Protein AF-A0A973CZX0-F1 (afdb_monomer)

Nearest PDB structures (foldseek):
  8b14-assembly1_A  TM=2.194E-01  e=5.978E-01  Escherichia coli
  6z8a-assembly1_A  TM=2.394E-01  e=7.820E+00  Pseudomonas aeruginosa PAO1
  2w78-assembly2_B  TM=1.464E-01  e=1.959E+00  Pseudomonas aeruginosa PAO1
  8the-assembly1_A  TM=1.386E-01  e=4.112E+00  Pseudomonas aeruginosa

Foldseek 3Di:
DDDPPPPPVVQPPPFDKKKKKKKKKWKKKWKKWKWKAKPQPRDIWTFMDIFIWMKIWMKIKIWGFFDPDPLRKIKMKMKMKMFIDGDKDWGTKDAAQDDPPDWDQPPPPPDDQQPDFQSSIHNAIKTKIKIWGGIKIKMKMWIWGWDDDPNKIKIKTKIKMKIKTKMKMKIKGKTKDFAPVRGQDDDPPDDSDSPGMWIDIDMDMDMDMWMWIWMKIKIKIFDDDDAQKTKIKMKMKIKIFTDDAQKDKDKDKDATVVHHDPPTPRHDIMIMMMIMGIDGMMMMIMIMMMIIGHHD

Radius of gyration: 28.87 Å; Cα contacts (8 Å, |Δi|>4): 797; chains: 1; bounding box: 70×46×81 Å

Solvent-accessible surface area (backbone atoms only — not comparable to full-atom values): 15245 Å² total; per-residue (Å²): 138,84,83,81,80,70,65,72,75,77,60,50,82,88,37,61,68,35,47,31,41,33,45,38,39,35,41,38,40,38,41,35,37,25,39,34,40,31,76,75,74,75,45,71,24,65,38,60,38,78,50,70,33,44,33,40,35,39,35,46,36,45,27,50,41,64,41,101,50,93,69,44,36,22,44,38,41,38,43,34,45,33,43,42,60,61,67,76,40,64,24,12,63,33,79,48,53,41,65,82,91,57,69,52,71,63,85,82,58,96,62,63,56,82,71,58,49,43,83,62,36,43,29,32,20,34,38,34,38,43,26,63,47,40,67,34,42,36,38,35,41,33,44,35,39,66,45,82,54,94,96,25,50,36,34,46,32,48,30,48,34,37,38,40,43,35,36,40,34,38,40,39,40,23,45,49,41,64,37,88,71,57,31,64,44,72,58,97,87,54,86,76,57,49,55,38,35,25,38,31,66,48,75,52,73,52,77,47,78,47,43,26,40,31,52,30,42,32,44,33,34,55,73,52,74,60,86,38,37,37,36,25,45,35,44,34,45,34,43,33,34,59,52,81,80,54,64,47,76,48,77,48,74,48,59,44,53,60,66,61,59,91,90,42,94,72,61,59,75,37,43,34,42,35,44,34,38,46,53,54,58,33,40,38,41,40,40,33,45,35,42,34,52,52,79,130

Mean predicted aligned error: 9.01 Å

Secondary structure (DSSP, 8-state):
-------GGGGSSSS--EEEEEEEEEEEEEEEEEEEEETTT--EEEEEEEEEEEEEEEEEEEEPPPPSSTT-PEEEEEEEEEEE----EEEEEEE----TT---B-TT--S-GGG--GGGBTT-EEEEEEEE-SEEEEEEEEEEEEEEETTEEEEEEEEEEEEEEEEEEEEEEEEEEEPSS---B--TTSS---BTEEEEEEEEEEEEEEEEEEEEEEEEEEEEEETTEEEEEEEEEEEEEEES--EEEEEEEE--BSPPPTT-TT-S-EEEEEEEEEEEEEEEEEEEEEEEE---

Sequence (296 aa):
MIAFLIPLAALAEDNPWVPAFSAFGGVLTQKVDATATSNATGRQAQGDVEMTYPLVGFSAELMTPHLPVPGLPALFLHGDVALSFSSAYYPATEGSPGNPGFYEVAVDVGYPPEQFKPQDLNGTGTQVGAEPESLEISAGVGIAFEMKLWDRTLRLRPSFEYRREQISYEFVLSNGVTYNPPICGATPDESLFLNGCGLASLSAGAKKTFHSIGPGFEVEMDTARTGPLMLSLYVSAQAYRVLGSRNATIEMSGAYDPPPPEGSPANGTINATATIEHEPWNYRGLVGLRFRWLPE

Structure (mmCIF, N/CA/C/O backbone):
data_AF-A0A973CZX0-F1
#
_entry.id   AF-A0A973CZX0-F1
#
loop_
_atom_site.group_PDB
_atom_site.id
_atom_site.type_symbol
_atom_site.label_atom_id
_atom_site.label_alt_id
_atom_site.label_comp_id
_atom_site.label_asym_id
_atom_site.label_entity_id
_atom_site.label_seq_id
_atom_site.pdbx_PDB_ins_code
_atom_site.Cartn_x
_atom_site.Cartn_y
_atom_site.Cartn_z
_atom_site.occupancy
_atom_site.B_iso_or_equiv
_atom_site.auth_seq_id
_atom_site.auth_comp_id
_atom_site.auth_asym_id
_atom_site.auth_atom_id
_atom_site.pdbx_PDB_model_num
ATOM 1 N N . MET A 1 1 ? -35.153 23.956 22.262 1.00 39.38 1 MET A N 1
ATOM 2 C CA . MET A 1 1 ? -34.131 22.902 22.105 1.00 39.38 1 MET A CA 1
ATOM 3 C C . MET A 1 1 ? -32.973 23.287 23.015 1.00 39.38 1 MET A C 1
ATOM 5 O O . MET A 1 1 ? -32.195 24.160 22.664 1.00 39.38 1 MET A O 1
ATOM 9 N N . ILE A 1 2 ? -32.995 22.802 24.258 1.00 35.78 2 ILE A N 1
ATOM 10 C CA . ILE A 1 2 ? -32.050 23.196 25.312 1.00 35.78 2 ILE A CA 1
ATOM 11 C C . ILE A 1 2 ? -30.853 22.253 25.204 1.00 35.78 2 ILE A C 1
ATOM 13 O O . ILE A 1 2 ? -30.991 21.055 25.439 1.00 35.78 2 ILE A O 1
ATOM 17 N N . ALA A 1 3 ? -29.708 22.788 24.784 1.00 42.12 3 ALA A N 1
ATOM 18 C CA . ALA A 1 3 ? -28.442 22.075 24.793 1.00 42.12 3 ALA A CA 1
ATOM 19 C C . ALA A 1 3 ? -27.997 21.898 26.251 1.00 42.12 3 ALA A C 1
ATOM 21 O O . ALA A 1 3 ? -27.583 22.855 26.903 1.00 42.12 3 ALA A O 1
ATOM 22 N N . PHE A 1 4 ? -28.113 20.678 26.769 1.00 43.53 4 PHE A N 1
ATOM 23 C CA . PHE A 1 4 ? -27.439 20.288 28.000 1.00 43.53 4 PHE A CA 1
ATOM 24 C C . PHE A 1 4 ? -25.942 20.161 27.697 1.00 43.53 4 PHE A C 1
ATOM 26 O O . PHE A 1 4 ? -25.470 19.133 27.220 1.00 43.53 4 PHE A O 1
ATOM 33 N N . LEU A 1 5 ? -25.199 21.236 27.955 1.00 43.97 5 LEU A N 1
ATOM 34 C CA . LEU A 1 5 ? -23.753 21.189 28.149 1.00 43.97 5 LEU A CA 1
ATOM 35 C C . LEU A 1 5 ? -23.494 20.471 29.478 1.00 43.97 5 LEU A C 1
ATOM 37 O O . LEU A 1 5 ? -23.396 21.101 30.528 1.00 43.97 5 LEU A O 1
ATOM 41 N N . ILE A 1 6 ? -23.443 19.141 29.442 1.00 51.31 6 ILE A N 1
ATOM 42 C CA . ILE A 1 6 ? -22.868 18.372 30.546 1.00 51.31 6 ILE A CA 1
ATOM 43 C C . ILE A 1 6 ? -21.358 18.653 30.511 1.00 51.31 6 ILE A C 1
ATOM 45 O O . ILE A 1 6 ? -20.740 18.462 29.460 1.00 51.31 6 ILE A O 1
ATOM 49 N N . PRO A 1 7 ? -20.746 19.142 31.602 1.00 50.22 7 PRO A N 1
ATOM 50 C CA . PRO A 1 7 ? -19.308 19.350 31.639 1.00 50.22 7 PRO A CA 1
ATOM 51 C C . PRO A 1 7 ? -18.606 18.001 31.450 1.00 50.22 7 PRO A C 1
ATOM 53 O O . PRO A 1 7 ? -18.758 17.101 32.274 1.00 50.22 7 PRO A O 1
ATOM 56 N N . LEU A 1 8 ? -17.821 17.877 30.372 1.00 49.94 8 LEU A N 1
ATOM 57 C CA . LEU A 1 8 ? -17.041 16.679 30.017 1.00 49.94 8 LEU A CA 1
ATOM 58 C C . LEU A 1 8 ? -16.200 16.140 31.192 1.00 49.94 8 LEU A C 1
ATOM 60 O O . LEU A 1 8 ? -15.911 14.951 31.254 1.00 49.94 8 LEU A O 1
ATOM 64 N N . ALA A 1 9 ? -15.831 17.015 32.132 1.00 48.31 9 ALA A N 1
ATOM 65 C CA . ALA A 1 9 ? -15.041 16.690 33.313 1.00 48.31 9 ALA A CA 1
ATOM 66 C C . ALA A 1 9 ? -15.752 15.755 34.312 1.00 48.31 9 ALA A C 1
ATOM 68 O O . ALA A 1 9 ? -15.075 14.990 34.985 1.00 48.31 9 ALA A O 1
ATOM 69 N N . ALA A 1 10 ? -17.088 15.772 34.395 1.00 43.28 10 ALA A N 1
ATOM 70 C CA . ALA A 1 10 ? -17.832 14.958 35.366 1.00 43.28 10 ALA A CA 1
ATOM 71 C C . ALA A 1 10 ? -18.047 13.495 34.920 1.00 43.28 10 ALA A C 1
ATOM 73 O O . ALA A 1 10 ? -18.447 12.665 35.724 1.00 43.28 10 ALA A O 1
ATOM 74 N N . LEU A 1 11 ? -17.781 13.167 33.649 1.00 49.81 11 LEU A N 1
ATOM 75 C CA . LEU A 1 11 ? -17.872 11.799 33.113 1.00 49.81 11 LEU A CA 1
ATOM 76 C C . LEU A 1 11 ? -16.540 11.031 33.190 1.00 49.81 11 LEU A C 1
ATOM 78 O O . LEU A 1 11 ? -16.498 9.858 32.833 1.00 49.81 11 LEU A O 1
ATOM 82 N N . ALA A 1 12 ? -15.457 11.688 33.619 1.00 52.03 12 ALA A N 1
ATOM 83 C CA . ALA A 1 12 ? -14.110 11.124 33.605 1.00 52.03 12 ALA A CA 1
ATOM 84 C C . ALA A 1 12 ? -13.747 10.309 34.862 1.00 52.03 12 ALA A C 1
ATOM 86 O O . ALA A 1 12 ? -12.790 9.542 34.803 1.00 52.03 12 ALA A O 1
ATOM 87 N N . GLU A 1 13 ? -14.466 10.461 35.983 1.00 54.28 13 GLU A N 1
ATOM 88 C CA . GLU A 1 13 ? -14.120 9.771 37.242 1.00 54.28 13 GLU A CA 1
ATOM 89 C C . GLU A 1 13 ? -14.526 8.286 37.261 1.00 54.28 13 GLU A C 1
ATOM 91 O O . GLU A 1 13 ? -13.779 7.480 37.807 1.00 54.28 13 GLU A O 1
ATOM 96 N N . ASP A 1 14 ? -15.624 7.901 36.598 1.00 65.94 14 ASP A N 1
ATOM 97 C CA . ASP A 1 14 ? -16.164 6.526 36.667 1.00 65.94 14 ASP A CA 1
ATOM 98 C C . ASP A 1 14 ? -15.924 5.681 35.404 1.00 65.94 14 ASP A C 1
ATOM 100 O O . ASP A 1 14 ? -16.239 4.491 35.368 1.00 65.94 14 ASP A O 1
ATOM 104 N N . ASN A 1 15 ? -15.393 6.276 34.335 1.00 74.19 15 ASN A N 1
ATOM 105 C CA . ASN A 1 15 ? -15.131 5.567 33.089 1.00 74.19 15 ASN A CA 1
ATOM 106 C C . ASN A 1 15 ? -13.824 6.103 32.492 1.00 74.19 15 ASN A C 1
ATOM 108 O O . ASN A 1 15 ? -13.827 7.198 31.930 1.00 74.19 15 ASN A O 1
ATOM 112 N N . PRO A 1 16 ? -12.688 5.412 32.685 1.00 88.19 16 PRO A N 1
ATOM 113 C CA . PRO A 1 16 ? -11.401 5.889 32.209 1.00 88.19 16 PRO A CA 1
ATOM 114 C C . PRO A 1 16 ? -11.250 5.670 30.702 1.00 88.19 16 PRO A C 1
ATOM 116 O O . PRO A 1 16 ? -11.937 4.865 30.076 1.00 88.19 16 PRO A O 1
ATOM 119 N N . TRP A 1 17 ? -10.289 6.375 30.115 1.00 93.75 17 TRP A N 1
ATOM 120 C CA . TRP A 1 17 ? -9.817 6.060 28.773 1.00 93.75 17 TRP A CA 1
ATOM 121 C C . TRP A 1 17 ? -9.232 4.646 28.739 1.00 93.75 17 TRP A C 1
ATOM 123 O O . TRP A 1 17 ? -8.487 4.257 29.639 1.00 93.75 17 TRP A O 1
ATOM 133 N N . VAL A 1 18 ? -9.540 3.898 27.683 1.00 95.19 18 VAL A N 1
ATOM 134 C CA . VAL A 1 18 ? -9.148 2.494 27.541 1.00 95.19 18 VAL A CA 1
ATOM 135 C C . VAL A 1 18 ? -8.030 2.397 26.504 1.00 95.19 18 VAL A C 1
ATOM 137 O O . VAL A 1 18 ? -8.307 2.490 25.303 1.00 95.19 18 VAL A O 1
ATOM 140 N N . PRO A 1 19 ? -6.761 2.239 26.921 1.00 97.4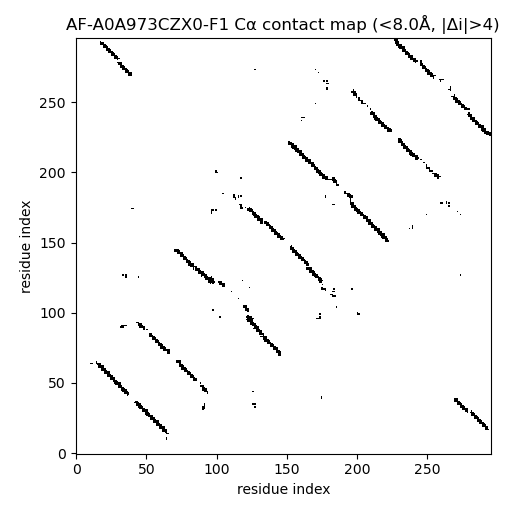4 19 PRO A N 1
ATOM 141 C CA . PRO A 1 19 ? -5.684 1.966 25.989 1.00 97.44 19 PRO A CA 1
ATOM 142 C C . PRO A 1 19 ? -5.750 0.509 25.532 1.00 97.44 19 PRO A C 1
ATOM 144 O O . PRO A 1 19 ? -6.123 -0.401 26.286 1.00 97.44 19 PRO A O 1
ATOM 147 N N . ALA A 1 20 ? -5.347 0.283 24.291 1.00 97.69 20 ALA A N 1
ATOM 148 C CA . ALA A 1 20 ? -5.255 -1.041 23.719 1.00 97.69 20 ALA A CA 1
ATOM 149 C C . ALA A 1 20 ? -4.052 -1.161 22.787 1.00 97.69 20 ALA A C 1
ATOM 151 O O . ALA A 1 20 ? -3.604 -0.191 22.179 1.00 97.69 20 ALA A O 1
ATOM 152 N N . PHE A 1 21 ? -3.549 -2.381 22.656 1.00 97.94 21 PHE A N 1
ATOM 153 C CA . PHE A 1 21 ? -2.591 -2.738 21.620 1.00 97.94 21 PHE A CA 1
ATOM 154 C C . PHE A 1 21 ? -3.123 -3.931 20.840 1.00 97.94 21 PHE A C 1
ATOM 156 O O . PHE A 1 21 ? -3.857 -4.762 21.379 1.00 97.94 21 PHE A O 1
ATOM 163 N N . SER A 1 22 ? -2.770 -4.034 19.567 1.00 98.12 22 SER A N 1
ATOM 164 C CA . SER A 1 22 ? -3.111 -5.205 18.772 1.00 98.12 22 SER A CA 1
ATOM 165 C C . SER A 1 22 ? -1.972 -5.644 17.873 1.00 98.12 22 SER A C 1
ATOM 167 O O . SER A 1 22 ? -1.097 -4.855 17.521 1.00 98.12 22 SER A O 1
ATOM 169 N N . ALA A 1 23 ? -2.005 -6.924 17.526 1.00 98.50 23 ALA A N 1
ATOM 170 C CA . ALA A 1 23 ? -1.225 -7.499 16.444 1.00 98.50 23 ALA A CA 1
ATOM 171 C C . ALA A 1 23 ? -2.201 -7.999 15.379 1.00 98.50 23 ALA A C 1
ATOM 173 O O . ALA A 1 23 ? -3.245 -8.571 15.714 1.00 98.50 23 ALA A O 1
ATOM 174 N N . PHE A 1 24 ? -1.868 -7.785 14.113 1.00 98.56 24 PHE A N 1
ATOM 175 C CA . PHE A 1 24 ? -2.732 -8.147 12.998 1.00 98.56 24 PHE A CA 1
ATOM 176 C C . PHE A 1 24 ? -1.955 -8.708 11.818 1.00 98.56 24 PHE A C 1
ATOM 178 O O . PHE A 1 24 ? -0.771 -8.432 11.627 1.00 98.56 24 PHE A O 1
ATOM 185 N N . GLY A 1 25 ? -2.666 -9.489 11.016 1.00 98.62 25 GLY A N 1
ATOM 186 C CA . GLY A 1 25 ? -2.262 -9.903 9.683 1.00 98.62 25 GLY A CA 1
ATOM 187 C C . GLY A 1 25 ? -3.372 -9.579 8.693 1.00 98.62 25 GLY A C 1
ATOM 188 O O . GLY A 1 25 ? -4.537 -9.441 9.069 1.00 98.62 25 GLY A O 1
ATOM 189 N N . GLY A 1 26 ? -3.025 -9.445 7.424 1.00 98.19 26 GLY A N 1
ATOM 190 C CA . GLY A 1 26 ? -4.006 -9.085 6.418 1.00 98.19 26 GLY A CA 1
ATOM 191 C C . GLY A 1 26 ? -3.486 -9.154 5.001 1.00 98.19 26 GLY A C 1
ATOM 192 O O . GLY A 1 26 ? -2.389 -9.648 4.741 1.00 98.19 26 GLY A O 1
ATOM 193 N N . VAL A 1 27 ? -4.309 -8.647 4.094 1.00 98.25 27 VAL A N 1
ATOM 194 C CA . VAL A 1 27 ? -4.023 -8.555 2.666 1.00 98.25 27 VAL A CA 1
ATOM 195 C C . VAL A 1 27 ? -4.433 -7.172 2.181 1.00 98.25 27 VAL A C 1
ATOM 197 O O . VAL A 1 27 ? -5.470 -6.640 2.588 1.00 98.25 27 VAL A O 1
ATOM 200 N N . LEU A 1 28 ? -3.617 -6.599 1.306 1.00 97.81 28 LEU A N 1
ATOM 201 C CA . LEU A 1 28 ? -3.905 -5.360 0.600 1.00 97.81 28 LEU A CA 1
ATOM 202 C C . LEU A 1 28 ? -3.958 -5.666 -0.894 1.00 97.81 28 LEU A C 1
ATOM 204 O O . LEU A 1 28 ? -3.057 -6.321 -1.413 1.00 97.81 28 LEU A O 1
ATOM 208 N N . THR A 1 29 ? -5.020 -5.212 -1.558 1.00 98.12 29 THR A N 1
ATOM 209 C CA . THR A 1 29 ? -5.166 -5.266 -3.017 1.00 98.12 29 THR A CA 1
ATOM 210 C C . THR A 1 29 ? -5.252 -3.859 -3.599 1.00 98.12 29 THR A C 1
ATOM 212 O O . THR A 1 29 ? -5.927 -2.973 -3.056 1.00 98.12 29 THR A O 1
ATOM 215 N N . GLN A 1 30 ? -4.532 -3.642 -4.693 1.00 97.38 30 GLN A N 1
ATOM 216 C CA . GLN A 1 30 ? -4.539 -2.398 -5.447 1.00 97.38 30 GLN A CA 1
ATOM 217 C C . GLN A 1 30 ? -4.166 -2.642 -6.903 1.00 97.38 30 GLN A C 1
ATOM 219 O O . GLN A 1 30 ? -3.430 -3.574 -7.206 1.00 97.38 30 GLN A O 1
ATOM 224 N N . LYS A 1 31 ? -4.647 -1.794 -7.809 1.00 97.62 31 LYS A N 1
ATOM 225 C CA . LYS A 1 31 ? -4.426 -1.952 -9.246 1.00 97.62 31 LYS A CA 1
ATOM 226 C C . LYS A 1 31 ? -3.541 -0.837 -9.804 1.00 97.62 31 LYS A C 1
ATOM 228 O O . LYS A 1 31 ? -3.640 0.317 -9.379 1.00 97.62 31 LYS A O 1
ATOM 233 N N . VAL A 1 32 ? -2.668 -1.208 -10.736 1.00 96.75 32 VAL A N 1
ATOM 234 C CA . VAL A 1 32 ? -1.737 -0.312 -11.425 1.00 96.75 32 VAL A CA 1
ATOM 235 C C . VAL A 1 32 ? -1.793 -0.566 -12.918 1.00 96.75 32 VAL A C 1
ATOM 237 O O . VAL A 1 32 ? -1.649 -1.705 -13.355 1.00 96.75 32 VAL A O 1
ATOM 240 N N . ASP A 1 33 ? -1.919 0.513 -13.676 1.00 97.25 33 ASP A N 1
ATOM 241 C CA . ASP A 1 33 ? -1.796 0.529 -15.124 1.00 97.25 33 ASP A CA 1
ATOM 242 C C . ASP A 1 33 ? -0.415 1.078 -15.497 1.00 97.25 33 ASP A C 1
ATOM 244 O O . ASP A 1 33 ? 0.090 2.018 -14.876 1.00 97.25 33 ASP A O 1
ATOM 248 N N . ALA A 1 34 ? 0.216 0.519 -16.523 1.00 96.81 34 ALA A N 1
ATOM 249 C CA . ALA A 1 34 ? 1.476 1.037 -17.034 1.00 96.81 34 ALA A CA 1
ATOM 250 C C . ALA A 1 34 ? 1.494 1.071 -18.557 1.00 96.81 34 ALA A C 1
ATOM 252 O O . ALA A 1 34 ? 0.926 0.227 -19.247 1.00 96.81 34 ALA A O 1
ATOM 253 N N . THR A 1 35 ? 2.179 2.074 -19.092 1.00 95.75 35 THR A N 1
ATOM 254 C CA . THR A 1 35 ? 2.492 2.203 -20.513 1.00 95.75 35 THR A CA 1
ATOM 255 C C . THR A 1 35 ? 3.949 2.606 -20.650 1.00 95.75 35 THR A C 1
ATOM 257 O O . THR A 1 35 ? 4.367 3.607 -20.078 1.00 95.75 35 THR A O 1
ATOM 260 N N . ALA A 1 36 ? 4.726 1.858 -21.420 1.00 93.12 36 ALA A N 1
ATOM 261 C CA . ALA A 1 36 ? 6.100 2.177 -21.763 1.00 93.12 36 ALA A CA 1
ATOM 262 C C . ALA A 1 36 ? 6.233 2.363 -23.269 1.00 93.12 36 ALA A C 1
ATOM 264 O O . ALA A 1 36 ? 5.687 1.591 -24.053 1.00 93.12 36 ALA A O 1
ATOM 265 N N . THR A 1 37 ? 6.976 3.389 -23.667 1.00 91.44 37 THR A N 1
ATOM 266 C CA . THR A 1 37 ? 7.236 3.723 -25.068 1.00 91.44 37 THR A CA 1
ATOM 267 C C . THR A 1 37 ? 8.724 3.970 -25.269 1.00 91.44 37 THR A C 1
ATOM 269 O O . THR A 1 37 ? 9.386 4.538 -24.399 1.00 91.44 37 THR A O 1
ATOM 272 N N . SER A 1 38 ? 9.266 3.543 -26.410 1.00 84.19 38 SER A N 1
ATOM 273 C CA . SER A 1 38 ? 10.657 3.814 -26.783 1.00 84.19 38 SER A CA 1
ATOM 274 C C . SER A 1 38 ? 10.763 4.234 -28.245 1.00 84.19 38 SER A C 1
ATOM 276 O O . SER A 1 38 ? 10.183 3.612 -29.138 1.00 84.19 38 SER A O 1
ATOM 278 N N . ASN A 1 39 ? 11.542 5.288 -28.495 1.00 78.75 39 ASN A N 1
ATOM 279 C CA . ASN A 1 39 ? 11.817 5.772 -29.850 1.00 78.75 39 ASN A CA 1
ATOM 280 C C . ASN A 1 39 ? 12.697 4.801 -30.659 1.00 78.75 39 ASN A C 1
ATOM 282 O O . ASN A 1 39 ? 12.649 4.809 -31.885 1.00 78.75 39 ASN A O 1
ATOM 286 N N . ALA A 1 40 ? 13.494 3.981 -29.978 1.00 65.94 40 ALA A N 1
ATOM 287 C CA . ALA A 1 40 ? 14.528 3.152 -30.580 1.00 65.94 40 ALA A CA 1
ATOM 288 C C . ALA A 1 40 ? 13.981 1.844 -31.151 1.00 65.94 40 ALA A C 1
ATOM 290 O O . ALA A 1 40 ? 14.476 1.339 -32.154 1.00 65.94 40 ALA A O 1
ATOM 291 N N . THR A 1 41 ? 12.950 1.302 -30.513 1.00 65.88 41 THR A N 1
ATOM 292 C CA . THR A 1 41 ? 12.324 0.033 -30.886 1.00 65.88 41 THR A CA 1
ATOM 293 C C . THR A 1 41 ? 11.017 0.224 -31.650 1.00 65.88 41 THR A C 1
ATOM 295 O O . THR A 1 41 ? 10.541 -0.718 -32.279 1.00 65.88 41 THR A O 1
ATOM 298 N N . GLY A 1 42 ? 10.392 1.407 -31.547 1.00 70.75 42 GLY A N 1
ATOM 299 C CA . GLY A 1 42 ? 8.989 1.601 -31.928 1.00 70.75 42 GLY A CA 1
ATOM 300 C C . GLY A 1 42 ? 8.020 0.752 -31.094 1.00 70.75 42 GLY A C 1
ATOM 301 O O . GLY A 1 42 ? 6.852 0.631 -31.457 1.00 70.75 42 GLY A O 1
ATOM 302 N N . ARG A 1 43 ? 8.508 0.144 -30.004 1.00 69.62 43 ARG A N 1
ATOM 303 C CA . ARG A 1 43 ? 7.754 -0.760 -29.140 1.00 69.62 43 ARG A CA 1
ATOM 304 C C . ARG A 1 43 ? 6.952 0.014 -28.107 1.00 69.62 43 ARG A C 1
ATOM 306 O O . ARG A 1 43 ? 7.370 1.077 -27.628 1.00 69.62 43 ARG A O 1
ATOM 313 N N . GLN A 1 44 ? 5.795 -0.548 -27.790 1.00 84.50 44 GLN A N 1
ATOM 314 C CA . GLN A 1 44 ? 4.875 -0.037 -26.793 1.00 84.50 44 GLN A CA 1
ATOM 315 C C . GLN A 1 44 ? 4.419 -1.210 -25.933 1.00 84.50 44 GLN A C 1
ATOM 317 O O . GLN A 1 44 ? 3.670 -2.067 -26.397 1.00 84.50 44 GLN A O 1
ATOM 322 N N . ALA A 1 45 ? 4.849 -1.224 -24.674 1.00 88.69 45 ALA A N 1
ATOM 323 C CA . ALA A 1 45 ? 4.326 -2.158 -23.691 1.00 88.69 45 ALA A CA 1
ATOM 324 C C . ALA A 1 45 ? 3.200 -1.456 -22.937 1.00 88.69 45 ALA A C 1
ATOM 326 O O . ALA A 1 45 ? 3.405 -0.376 -22.385 1.00 88.69 45 ALA A O 1
ATOM 327 N N . GLN A 1 46 ? 2.018 -2.055 -22.902 1.00 94.38 46 GLN A N 1
ATOM 328 C CA . GLN A 1 46 ? 0.891 -1.550 -22.131 1.00 94.38 46 GLN A CA 1
ATOM 329 C C . GLN A 1 46 ? 0.219 -2.713 -21.420 1.00 94.38 46 GLN A C 1
ATOM 331 O O . GLN A 1 46 ? 0.066 -3.791 -21.993 1.00 94.38 46 GLN A O 1
ATOM 336 N N . GLY A 1 47 ? -0.204 -2.476 -20.189 1.00 95.25 47 GLY A N 1
ATOM 337 C CA . GLY A 1 47 ? -1.007 -3.428 -19.450 1.00 95.25 47 GLY A CA 1
ATOM 338 C C . GLY A 1 47 ? -1.363 -2.908 -18.073 1.00 95.25 47 GLY A C 1
ATOM 339 O O . GLY A 1 47 ? -1.082 -1.758 -17.719 1.00 95.25 47 GLY A O 1
ATOM 340 N N . ASP A 1 48 ? -1.985 -3.789 -17.314 1.00 96.31 48 ASP A N 1
ATOM 341 C CA . ASP A 1 48 ? -2.402 -3.546 -15.953 1.00 96.31 48 ASP A CA 1
ATOM 342 C C . ASP A 1 48 ? -2.148 -4.772 -15.082 1.00 96.31 48 ASP A C 1
ATOM 344 O O . ASP A 1 48 ? -2.078 -5.906 -15.562 1.00 96.31 48 ASP A O 1
ATOM 348 N N . VAL A 1 49 ? -1.978 -4.541 -13.783 1.00 96.81 49 VAL A N 1
ATOM 349 C CA . VAL A 1 49 ? -1.806 -5.610 -12.803 1.00 96.81 49 VAL A CA 1
ATOM 350 C C . VAL A 1 49 ? -2.529 -5.276 -11.508 1.00 96.81 49 VAL A C 1
ATOM 352 O O . VAL A 1 49 ? -2.479 -4.151 -11.007 1.00 96.81 49 VAL A O 1
ATOM 355 N N . GLU A 1 50 ? -3.185 -6.284 -10.941 1.00 97.50 50 GLU A N 1
ATOM 356 C CA . GLU A 1 50 ? -3.668 -6.247 -9.567 1.00 97.50 50 GLU A CA 1
ATOM 357 C C . GLU A 1 50 ? -2.558 -6.750 -8.636 1.00 97.50 50 GLU A C 1
ATOM 359 O O . GLU A 1 50 ? -2.149 -7.910 -8.683 1.00 97.50 50 GLU A O 1
ATOM 364 N N . MET A 1 51 ? -2.054 -5.858 -7.791 1.00 97.00 51 MET A N 1
ATOM 365 C CA . MET A 1 51 ? -1.058 -6.147 -6.770 1.00 97.00 51 MET A CA 1
ATOM 366 C C . MET A 1 51 ? -1.775 -6.563 -5.490 1.00 97.00 51 MET A C 1
ATOM 368 O O . MET A 1 51 ? -2.410 -5.732 -4.841 1.00 97.00 51 MET A O 1
ATOM 372 N N . THR A 1 52 ? -1.659 -7.838 -5.120 1.00 97.50 52 THR A N 1
ATOM 373 C CA . THR A 1 52 ? -2.241 -8.387 -3.890 1.00 97.50 52 THR A CA 1
ATOM 374 C C . THR A 1 52 ? -1.148 -8.981 -3.022 1.00 97.50 52 THR A C 1
ATOM 376 O O . THR A 1 52 ? -0.574 -10.011 -3.365 1.00 97.50 52 THR A O 1
ATOM 379 N N . TYR A 1 53 ? -0.872 -8.360 -1.880 1.00 97.56 53 TYR A N 1
ATOM 380 C CA . TYR A 1 53 ? 0.227 -8.775 -1.013 1.00 97.56 53 TYR A CA 1
ATOM 381 C C . TYR A 1 53 ? -0.201 -8.889 0.453 1.00 97.56 53 TYR A C 1
ATOM 383 O O . TYR A 1 53 ? -1.028 -8.103 0.934 1.00 97.56 53 TYR A O 1
ATOM 391 N N . PRO A 1 54 ? 0.339 -9.881 1.183 1.00 98.06 54 PRO A N 1
ATOM 392 C CA . PRO A 1 54 ? 0.108 -10.008 2.609 1.00 98.06 54 PRO A CA 1
ATOM 393 C C . PRO A 1 54 ? 0.867 -8.936 3.393 1.00 98.06 54 PRO A C 1
ATOM 395 O O . PRO A 1 54 ? 1.922 -8.446 2.983 1.00 98.06 54 PRO A O 1
ATOM 398 N N . LEU A 1 55 ? 0.341 -8.618 4.571 1.00 97.81 55 LEU A N 1
ATOM 399 C CA . LEU A 1 55 ? 0.971 -7.718 5.527 1.00 97.81 55 LEU A CA 1
ATOM 400 C C . LEU A 1 55 ? 0.776 -8.209 6.961 1.00 97.81 55 LEU A C 1
ATOM 402 O O . LEU A 1 55 ? -0.195 -8.906 7.267 1.00 97.81 55 LEU A O 1
ATOM 406 N N . VAL A 1 56 ? 1.694 -7.826 7.844 1.00 98.50 56 VAL A N 1
ATOM 407 C CA . VAL A 1 56 ? 1.608 -8.051 9.294 1.00 98.50 56 VAL A CA 1
ATOM 408 C C . VAL A 1 56 ? 1.985 -6.780 10.031 1.00 98.50 56 VAL A C 1
ATOM 410 O O . VAL A 1 56 ? 2.860 -6.044 9.584 1.00 98.50 56 VAL A O 1
ATOM 413 N N . GLY A 1 57 ? 1.355 -6.504 11.164 1.00 98.38 57 GLY A N 1
ATOM 414 C CA . GLY A 1 57 ? 1.610 -5.254 11.861 1.00 98.38 57 GLY A CA 1
ATOM 415 C C . GLY A 1 57 ? 1.132 -5.217 13.296 1.00 98.38 57 GLY A C 1
ATOM 416 O O . GLY A 1 57 ? 0.576 -6.179 13.834 1.00 98.38 57 GLY A O 1
ATOM 417 N N . PHE A 1 58 ? 1.375 -4.061 13.901 1.00 98.62 58 PHE A N 1
ATOM 418 C CA . PHE A 1 58 ? 0.950 -3.724 15.248 1.00 98.62 58 PHE A CA 1
ATOM 419 C C . PHE A 1 58 ? 0.181 -2.413 15.235 1.00 98.62 58 PHE A C 1
ATOM 421 O O . PHE A 1 58 ? 0.450 -1.530 14.420 1.00 98.62 58 PHE A O 1
ATOM 428 N N . SER A 1 59 ? -0.755 -2.283 16.166 1.00 98.44 59 SER A N 1
ATOM 429 C CA . SER A 1 59 ? -1.538 -1.066 16.352 1.00 98.44 59 SER A CA 1
ATOM 430 C C . SER A 1 59 ? -1.581 -0.684 17.821 1.00 98.44 59 SER A C 1
ATOM 432 O O . SER A 1 59 ? -1.700 -1.551 18.692 1.00 98.44 59 SER A O 1
ATOM 434 N N . ALA A 1 60 ? -1.494 0.614 18.085 1.00 98.62 60 ALA A N 1
ATOM 435 C CA . ALA A 1 60 ? -1.790 1.207 19.377 1.00 98.62 60 ALA A CA 1
ATOM 436 C C . ALA A 1 60 ? -3.083 2.012 19.255 1.00 98.62 60 ALA A C 1
ATOM 438 O O . ALA A 1 60 ? -3.246 2.804 18.329 1.00 98.62 60 ALA A O 1
ATOM 439 N N . GLU A 1 61 ? -3.989 1.821 20.204 1.00 98.31 61 GLU A N 1
ATOM 440 C CA . GLU A 1 61 ? -5.323 2.403 20.198 1.00 98.31 61 GLU A CA 1
ATOM 441 C C . GLU A 1 61 ? -5.632 3.036 21.551 1.00 98.31 61 GLU A C 1
ATOM 443 O O . GLU A 1 61 ? -5.210 2.559 22.607 1.00 98.31 61 GLU A O 1
ATOM 448 N N . LEU A 1 62 ? -6.410 4.110 21.507 1.00 98.00 62 LEU A N 1
ATOM 449 C CA . LEU A 1 62 ? -6.952 4.771 22.674 1.00 98.00 62 LEU A CA 1
ATOM 450 C C . LEU A 1 62 ? -8.445 5.018 22.457 1.00 98.00 62 LEU A C 1
ATOM 452 O O . LEU A 1 62 ? -8.840 5.658 21.480 1.00 98.00 62 LEU A O 1
ATOM 456 N N . MET A 1 63 ? -9.265 4.517 23.375 1.00 97.12 63 MET A N 1
ATOM 457 C CA . MET A 1 63 ? -10.717 4.652 23.334 1.00 97.12 63 MET A CA 1
ATOM 458 C C . MET A 1 63 ? -11.203 5.571 24.455 1.00 97.12 63 MET A C 1
ATOM 460 O O . MET A 1 63 ? -10.710 5.512 25.584 1.00 97.12 63 MET A O 1
ATOM 464 N N . THR A 1 64 ? -12.149 6.449 24.133 1.00 95.75 64 THR A N 1
ATOM 465 C CA . THR A 1 64 ? -12.775 7.343 25.104 1.00 95.75 64 THR A CA 1
ATOM 466 C C . THR A 1 64 ? -13.749 6.577 25.989 1.00 95.75 64 THR A C 1
ATOM 468 O O . THR A 1 64 ? -14.237 5.510 25.611 1.00 95.75 64 THR A O 1
ATOM 471 N N . PRO A 1 65 ? -14.153 7.182 27.110 1.00 93.00 65 PRO A N 1
ATOM 472 C CA . PRO A 1 65 ? -15.357 6.770 27.811 1.00 93.00 65 PRO A CA 1
ATOM 473 C C . PRO A 1 65 ? -16.584 6.807 26.891 1.00 93.00 65 PRO A C 1
ATOM 475 O O . PRO A 1 65 ? -16.607 7.524 25.881 1.00 93.00 65 PRO A O 1
ATOM 478 N N . HIS A 1 66 ? -17.621 6.059 27.264 1.00 93.06 66 HIS A N 1
ATOM 479 C CA . HIS A 1 66 ? -18.885 6.046 26.536 1.00 93.06 66 HIS A CA 1
ATOM 480 C C . HIS A 1 66 ? -19.536 7.431 26.544 1.00 93.06 66 HIS A C 1
ATOM 482 O O . HIS A 1 66 ? -19.680 8.072 27.588 1.00 93.06 66 HIS A O 1
ATOM 488 N N . LEU A 1 67 ? -19.968 7.881 25.371 1.00 90.38 67 LEU A N 1
ATOM 489 C CA . LEU A 1 67 ? -20.699 9.127 25.213 1.00 90.38 67 LEU A CA 1
ATOM 490 C C . LEU A 1 67 ? -22.122 8.971 25.779 1.00 90.38 67 LEU A C 1
ATOM 492 O O . LEU A 1 67 ? -22.763 7.945 25.538 1.00 90.38 67 LEU A O 1
ATOM 496 N N . PRO A 1 68 ? -22.669 9.988 26.472 1.00 90.81 68 PRO A N 1
ATOM 497 C CA . PRO A 1 68 ? -24.001 9.943 27.082 1.00 90.81 68 PRO A CA 1
ATOM 498 C C . PRO A 1 68 ? -25.119 10.159 26.040 1.00 90.81 68 PRO A C 1
ATOM 500 O O . PRO A 1 68 ? -25.967 11.038 26.179 1.00 90.81 68 PRO A O 1
ATOM 503 N N . VAL A 1 69 ? -25.105 9.379 24.960 1.00 89.94 69 VAL A N 1
ATOM 504 C CA . VAL A 1 69 ? -26.090 9.402 23.868 1.00 89.94 69 VAL A CA 1
ATOM 505 C C . VAL A 1 69 ? -26.682 7.999 23.666 1.00 89.94 69 VAL A C 1
ATOM 507 O O . VAL A 1 69 ? -26.092 7.019 24.130 1.00 89.94 69 VAL A O 1
ATOM 510 N N . PRO A 1 70 ? -27.848 7.853 23.003 1.00 89.19 70 PRO A N 1
ATOM 511 C CA . PRO A 1 70 ? -28.425 6.538 22.730 1.00 89.19 70 PRO A CA 1
ATOM 512 C C . PRO A 1 70 ? -27.420 5.598 22.048 1.00 89.19 70 PRO A C 1
ATOM 514 O O . PRO A 1 70 ? -26.761 5.985 21.086 1.00 89.19 70 PRO A O 1
ATOM 517 N N . GLY A 1 71 ? -27.306 4.370 22.559 1.00 85.44 71 GLY A N 1
ATOM 518 C CA . GLY A 1 71 ? -26.322 3.382 22.100 1.00 85.44 71 GLY A CA 1
ATOM 519 C C . GLY A 1 71 ? -24.957 3.466 22.786 1.00 85.44 71 GLY A C 1
ATOM 520 O O . GLY A 1 71 ? -24.125 2.608 22.519 1.00 85.44 71 GLY A O 1
ATOM 521 N N . LEU A 1 72 ? -24.747 4.459 23.664 1.00 90.06 72 LEU A N 1
ATOM 522 C CA . LEU A 1 72 ? -23.534 4.650 24.468 1.00 90.06 72 LEU A CA 1
ATOM 523 C C . LEU A 1 72 ? -22.237 4.414 23.671 1.00 90.06 72 LEU A C 1
ATOM 525 O O . LEU A 1 72 ? -21.413 3.615 24.098 1.00 90.06 72 LEU A O 1
ATOM 529 N N . PRO A 1 73 ? -22.044 5.042 22.497 1.00 95.44 73 PRO A N 1
ATOM 530 C CA . PRO A 1 73 ? -20.861 4.792 21.692 1.00 95.44 73 PRO A CA 1
ATOM 531 C C . PRO A 1 73 ? -19.605 5.357 22.358 1.00 95.44 73 PRO A C 1
ATOM 533 O O . PRO A 1 73 ? -19.658 6.395 23.017 1.00 95.44 73 PRO A O 1
ATOM 536 N N . ALA A 1 74 ? -18.461 4.727 22.121 1.00 95.69 74 ALA A N 1
ATOM 537 C CA . ALA A 1 74 ? -17.150 5.280 22.453 1.00 95.69 74 ALA A CA 1
ATOM 538 C C . ALA A 1 74 ? -16.465 5.819 21.191 1.00 95.69 74 ALA A C 1
ATOM 540 O O . ALA A 1 74 ? -16.692 5.317 20.093 1.00 95.69 74 ALA A O 1
ATOM 541 N N . LEU A 1 75 ? -15.620 6.837 21.321 1.00 97.81 75 LEU A N 1
ATOM 542 C CA . LEU A 1 75 ? -14.734 7.262 20.238 1.00 97.81 75 LEU A CA 1
ATOM 543 C C . LEU A 1 75 ? -13.407 6.529 20.369 1.00 97.81 75 LEU A C 1
ATOM 545 O O . LEU A 1 75 ? -12.979 6.216 21.477 1.00 97.81 75 LEU A O 1
ATOM 549 N N . PHE A 1 76 ? -12.726 6.291 19.257 1.00 97.94 76 PHE A N 1
ATOM 550 C CA . PHE A 1 76 ? -11.380 5.734 19.289 1.00 97.94 76 PHE A CA 1
ATOM 551 C C . PHE A 1 76 ? -10.455 6.424 18.296 1.00 97.94 76 PHE A C 1
ATOM 553 O O . PHE A 1 76 ? -10.893 6.944 17.269 1.00 97.94 76 PHE A O 1
ATOM 560 N N . LEU A 1 77 ? -9.167 6.389 18.619 1.00 98.50 77 LEU A N 1
ATOM 561 C CA . LEU A 1 77 ? -8.046 6.764 17.766 1.00 98.50 77 LEU A CA 1
ATOM 562 C C . LEU A 1 77 ? -7.059 5.598 17.769 1.00 98.50 77 LEU A C 1
ATOM 564 O O . LEU A 1 77 ? -6.765 5.059 18.836 1.00 98.50 77 LEU A O 1
ATOM 568 N N . HIS A 1 78 ? -6.522 5.240 16.609 1.00 98.56 78 HIS A N 1
ATOM 569 C CA . HIS A 1 78 ? -5.431 4.276 16.513 1.00 98.56 78 HIS A CA 1
ATOM 570 C C . HIS A 1 78 ? -4.355 4.719 15.526 1.00 98.56 78 HIS A C 1
ATOM 572 O O . HIS A 1 78 ? -4.589 5.543 14.638 1.00 98.56 78 HIS A O 1
ATOM 578 N N . GLY A 1 79 ? -3.163 4.163 15.718 1.00 98.69 79 GLY A N 1
ATOM 579 C CA . GLY A 1 79 ? -2.037 4.262 14.804 1.00 98.69 79 GLY A CA 1
ATOM 580 C C . GLY A 1 79 ? -1.427 2.886 14.598 1.00 98.69 79 GLY A C 1
ATOM 581 O O . GLY A 1 79 ? -1.206 2.153 15.565 1.00 98.69 79 GLY A O 1
ATOM 582 N N . ASP A 1 80 ? -1.139 2.559 13.343 1.00 98.25 80 ASP A N 1
ATOM 583 C CA . ASP A 1 80 ? -0.667 1.247 12.931 1.00 98.25 80 ASP A CA 1
ATOM 584 C C . ASP A 1 80 ? 0.661 1.357 12.186 1.00 98.25 80 ASP A C 1
ATOM 586 O O . ASP A 1 80 ? 0.905 2.289 11.412 1.00 98.25 80 ASP A O 1
ATOM 590 N N . VAL A 1 81 ? 1.504 0.352 12.397 1.00 98.50 81 VAL A N 1
ATOM 591 C CA . VAL A 1 81 ? 2.726 0.125 11.631 1.00 98.50 81 VAL A CA 1
ATOM 592 C C . VAL A 1 81 ? 2.673 -1.301 11.110 1.00 98.50 81 VAL A C 1
ATOM 594 O O . VAL A 1 81 ? 2.514 -2.241 11.894 1.00 98.50 81 VAL A O 1
ATOM 597 N N . ALA A 1 82 ? 2.805 -1.462 9.798 1.00 98.19 82 ALA A N 1
ATOM 598 C CA . ALA A 1 82 ? 2.760 -2.758 9.142 1.00 98.19 82 ALA A CA 1
ATOM 599 C C . ALA A 1 82 ? 3.969 -2.973 8.233 1.00 98.19 82 ALA A C 1
ATOM 601 O O . ALA A 1 82 ? 4.540 -2.033 7.680 1.00 98.19 82 ALA A O 1
ATOM 602 N N . LEU A 1 83 ? 4.342 -4.241 8.100 1.00 97.94 83 LEU A N 1
ATOM 603 C CA . LEU A 1 83 ? 5.286 -4.744 7.125 1.00 97.94 83 LEU A CA 1
ATOM 604 C C . LEU A 1 83 ? 4.514 -5.518 6.057 1.00 97.94 83 LEU A C 1
ATOM 606 O O . LEU A 1 83 ? 3.834 -6.497 6.369 1.00 97.94 83 LEU A O 1
ATOM 610 N N . SER A 1 84 ? 4.611 -5.068 4.814 1.00 96.44 84 SER A N 1
ATOM 611 C CA . SER A 1 84 ? 4.122 -5.756 3.629 1.00 96.44 84 SER A CA 1
ATOM 612 C C . SER A 1 84 ? 5.188 -6.726 3.112 1.00 96.44 84 SER A C 1
ATOM 614 O O . SER A 1 84 ? 6.392 -6.462 3.182 1.00 96.44 84 SER A O 1
ATOM 616 N N . PHE A 1 85 ? 4.746 -7.874 2.604 1.00 94.88 85 PHE A N 1
ATOM 617 C CA . PHE A 1 85 ? 5.606 -8.834 1.920 1.00 94.88 85 PHE A CA 1
ATOM 618 C C . PHE A 1 85 ? 5.153 -8.912 0.474 1.00 94.88 85 PHE A C 1
ATOM 620 O O . PHE A 1 85 ? 4.198 -9.615 0.148 1.00 94.88 85 PHE A O 1
ATOM 627 N N . SER A 1 86 ? 5.823 -8.152 -0.381 1.00 93.69 86 SER A N 1
ATOM 628 C CA . SER A 1 86 ? 5.514 -8.087 -1.800 1.00 93.69 86 SER A CA 1
ATOM 629 C C . SER A 1 86 ? 6.675 -8.608 -2.634 1.00 93.69 86 SER A C 1
ATOM 631 O O . SER A 1 86 ? 7.825 -8.584 -2.206 1.00 93.69 86 SER A O 1
ATOM 633 N N . SER A 1 87 ? 6.355 -9.071 -3.836 1.00 92.75 87 SER A N 1
ATOM 634 C CA . SER A 1 87 ? 7.301 -9.178 -4.943 1.00 92.75 87 SER A CA 1
ATOM 635 C C . SER A 1 87 ? 7.092 -8.012 -5.908 1.00 92.75 87 SER A C 1
ATOM 637 O O . SER A 1 87 ? 6.082 -7.304 -5.824 1.00 92.75 87 SER A O 1
ATOM 639 N N . ALA A 1 88 ? 8.013 -7.843 -6.853 1.00 93.75 88 ALA A N 1
ATOM 640 C CA . ALA A 1 88 ? 7.777 -6.995 -8.010 1.00 93.75 88 ALA A CA 1
ATOM 641 C C . ALA A 1 88 ? 6.598 -7.534 -8.840 1.00 93.75 88 ALA A C 1
ATOM 643 O O . ALA A 1 88 ? 6.485 -8.738 -9.090 1.00 93.75 88 ALA A O 1
ATOM 644 N N . TYR A 1 89 ? 5.730 -6.626 -9.270 1.00 95.94 89 TYR A N 1
ATOM 645 C CA . TYR A 1 89 ? 4.671 -6.858 -10.244 1.00 95.94 89 TYR A CA 1
ATOM 646 C C . TYR A 1 89 ? 5.032 -6.168 -11.546 1.00 95.94 89 TYR A C 1
ATOM 648 O O . TYR A 1 89 ? 5.621 -5.092 -11.526 1.00 95.94 89 TYR A O 1
ATOM 656 N N . TYR A 1 90 ? 4.642 -6.749 -12.675 1.00 95.62 90 TYR A N 1
ATOM 657 C CA . TYR A 1 90 ? 5.042 -6.246 -13.985 1.00 95.62 90 TYR A CA 1
ATOM 658 C C . TYR A 1 90 ? 3.824 -5.811 -14.810 1.00 95.62 90 TYR A C 1
ATOM 660 O O . TYR A 1 90 ? 3.386 -6.573 -15.672 1.00 95.62 90 TYR A O 1
ATOM 668 N N . PRO A 1 91 ? 3.248 -4.615 -14.548 1.00 94.06 91 PRO A N 1
ATOM 669 C CA . PRO A 1 91 ? 2.043 -4.136 -15.234 1.00 94.06 91 PRO A CA 1
ATOM 670 C C . PRO A 1 91 ? 2.202 -4.010 -16.750 1.00 94.06 91 PRO A C 1
ATOM 672 O O . PRO A 1 91 ? 1.234 -4.182 -17.478 1.00 94.06 91 PRO A O 1
ATOM 675 N N . ALA A 1 92 ? 3.407 -3.738 -17.249 1.00 93.81 92 ALA A N 1
ATOM 676 C CA . ALA A 1 92 ? 3.669 -3.683 -18.682 1.00 93.81 92 ALA A CA 1
ATOM 677 C C . ALA A 1 92 ? 4.959 -4.434 -19.000 1.00 93.81 92 ALA A C 1
ATOM 679 O O . ALA A 1 92 ? 6.030 -4.054 -18.531 1.00 93.81 92 ALA A O 1
ATOM 680 N N . THR A 1 93 ? 4.851 -5.492 -19.804 1.00 91.62 93 THR A N 1
ATOM 681 C CA . THR A 1 93 ? 6.000 -6.268 -20.286 1.00 91.62 93 THR A CA 1
ATOM 682 C C . THR A 1 93 ? 5.832 -6.573 -21.767 1.00 91.62 93 THR A C 1
ATOM 684 O O . THR A 1 93 ? 4.770 -7.012 -22.200 1.00 91.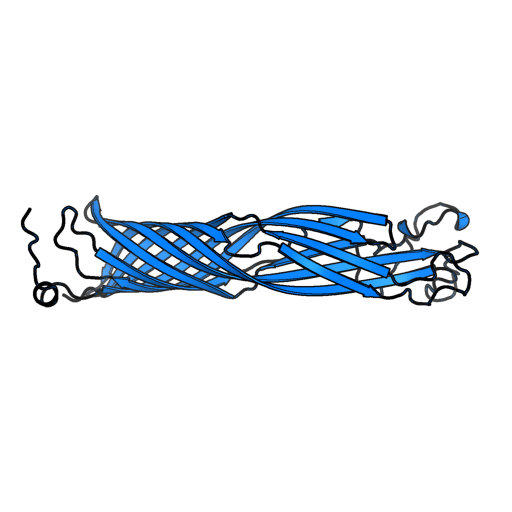62 93 THR A O 1
ATOM 687 N N . GLU A 1 94 ? 6.892 -6.373 -22.538 1.00 89.50 94 GLU A N 1
ATOM 688 C CA . GLU A 1 94 ? 7.000 -6.796 -23.928 1.00 89.50 94 GLU A CA 1
ATOM 689 C C . GLU A 1 94 ? 8.341 -7.502 -24.143 1.00 89.50 94 GLU A C 1
ATOM 691 O O . GLU A 1 94 ? 9.396 -6.985 -23.773 1.00 89.50 94 GLU A O 1
ATOM 696 N N . GLY A 1 95 ? 8.313 -8.673 -24.778 1.00 84.25 95 GLY A N 1
ATOM 697 C CA . GLY A 1 95 ? 9.504 -9.500 -24.955 1.00 84.25 95 GLY A CA 1
ATOM 698 C C . GLY A 1 95 ? 10.000 -10.082 -23.630 1.00 84.25 95 GLY A C 1
ATOM 699 O O . GLY A 1 95 ? 9.218 -10.338 -22.718 1.00 84.25 95 GLY A O 1
ATOM 700 N N . SER A 1 96 ? 11.308 -10.304 -23.541 1.00 81.88 96 SER A N 1
ATOM 701 C CA . SER A 1 96 ? 11.961 -10.824 -22.340 1.00 81.88 96 SER A CA 1
ATOM 702 C C . SER A 1 96 ? 13.199 -9.975 -22.081 1.00 81.88 96 SER A C 1
ATOM 704 O O . SER A 1 96 ? 14.288 -10.388 -22.483 1.00 81.88 96 SER A O 1
ATOM 706 N N . PRO A 1 97 ? 13.054 -8.765 -21.501 1.00 78.81 97 PRO A N 1
ATOM 707 C CA . PRO A 1 97 ? 14.212 -7.945 -21.176 1.00 78.81 97 PRO A CA 1
ATOM 708 C C . PRO A 1 97 ? 15.117 -8.738 -20.233 1.00 78.81 97 PRO A C 1
ATOM 710 O O . PRO A 1 97 ? 14.714 -9.145 -19.146 1.00 78.81 97 PRO A O 1
ATOM 713 N N . GLY A 1 98 ? 16.312 -9.048 -20.720 1.00 65.94 98 GLY A N 1
ATOM 714 C CA . GLY A 1 98 ? 17.309 -9.823 -20.002 1.00 65.94 98 GLY A CA 1
ATOM 715 C C . GLY A 1 98 ? 18.097 -8.945 -19.043 1.00 65.94 98 GLY A C 1
ATOM 716 O O . GLY A 1 98 ? 17.965 -7.720 -19.028 1.00 65.94 98 GLY A O 1
ATOM 717 N N . ASN A 1 99 ? 18.961 -9.584 -18.259 1.00 61.84 99 ASN A N 1
ATOM 718 C CA . ASN A 1 99 ? 19.910 -8.865 -17.422 1.00 61.84 99 ASN A CA 1
ATOM 719 C C . ASN A 1 99 ? 20.869 -8.061 -18.331 1.00 61.84 99 ASN A C 1
ATOM 721 O O . ASN A 1 99 ? 21.385 -8.639 -19.297 1.00 61.84 99 ASN A O 1
ATOM 725 N N . PRO A 1 100 ? 21.130 -6.768 -18.054 1.00 52.09 100 PRO A N 1
ATOM 726 C CA . PRO A 1 100 ? 22.033 -5.957 -18.861 1.00 52.09 100 PRO A CA 1
ATOM 727 C C . PRO A 1 100 ? 23.380 -6.667 -19.055 1.00 52.09 100 PRO A C 1
ATOM 729 O O . PRO A 1 100 ? 24.071 -6.971 -18.084 1.00 52.09 100 PRO A O 1
ATOM 732 N N . GLY A 1 101 ? 23.755 -6.942 -20.306 1.00 50.84 101 GLY A N 1
ATOM 733 C CA . GLY A 1 101 ? 25.067 -7.508 -20.646 1.00 50.84 101 GLY A CA 1
ATOM 734 C C . GLY A 1 101 ? 25.121 -9.024 -20.862 1.00 50.84 101 GLY A C 1
ATOM 735 O O . GLY A 1 101 ? 26.183 -9.521 -21.226 1.00 50.84 101 GLY A O 1
ATOM 736 N N . PHE A 1 102 ? 24.008 -9.753 -20.720 1.00 52.09 102 PHE A N 1
ATOM 737 C CA . PHE A 1 102 ? 23.916 -11.153 -21.152 1.00 52.09 102 PHE A CA 1
ATOM 738 C C . PHE A 1 102 ? 22.954 -11.278 -22.326 1.00 52.09 102 PHE A C 1
ATOM 740 O O . PHE A 1 102 ? 21.740 -11.355 -22.153 1.00 52.09 102 PHE A O 1
ATOM 747 N N . TYR A 1 103 ? 23.523 -11.304 -23.527 1.00 54.62 103 TYR A N 1
ATOM 748 C CA . TYR A 1 103 ? 22.788 -11.569 -24.753 1.00 54.62 103 TYR A CA 1
ATOM 749 C C . TYR A 1 103 ? 23.295 -12.884 -25.314 1.00 54.62 103 TYR A C 1
ATOM 751 O O . TYR A 1 103 ? 24.430 -12.985 -25.777 1.00 54.62 103 TYR A O 1
ATOM 759 N N . GLU A 1 104 ? 22.453 -13.905 -25.253 1.00 54.78 104 GLU A N 1
ATOM 760 C CA . GLU A 1 104 ? 22.679 -15.113 -26.026 1.00 54.78 104 GLU A CA 1
ATOM 761 C C . GLU A 1 104 ? 21.991 -14.922 -27.372 1.00 54.78 104 GLU A C 1
ATOM 763 O O . GLU A 1 104 ? 20.794 -14.634 -27.456 1.00 54.78 104 GLU A O 1
ATOM 768 N N . VAL A 1 105 ? 22.751 -15.071 -28.453 1.00 55.34 105 VAL A N 1
ATOM 769 C CA . VAL A 1 105 ? 22.133 -15.335 -29.750 1.00 55.34 105 VAL A CA 1
ATOM 770 C C . VAL A 1 105 ? 21.364 -16.638 -29.566 1.00 55.34 105 VAL A C 1
ATOM 772 O O . VAL A 1 105 ? 21.941 -17.611 -29.086 1.00 55.34 105 VAL A O 1
ATOM 775 N N . ALA A 1 106 ? 20.071 -16.675 -29.888 1.00 53.62 106 ALA A N 1
ATOM 776 C CA . ALA A 1 106 ? 19.340 -17.934 -29.912 1.00 53.62 106 ALA A CA 1
ATOM 777 C C . ALA A 1 106 ? 19.982 -18.818 -30.998 1.00 53.62 106 ALA A C 1
ATOM 779 O O . ALA A 1 106 ? 19.669 -18.687 -32.174 1.00 53.62 106 ALA A O 1
ATOM 780 N N . VAL A 1 107 ? 20.948 -19.665 -30.628 1.00 52.31 107 VAL A N 1
ATOM 781 C CA . VAL A 1 107 ? 21.783 -20.435 -31.575 1.00 52.31 107 VAL A CA 1
ATOM 782 C C . VAL A 1 107 ? 20.971 -21.521 -32.307 1.00 52.31 107 VAL A C 1
ATOM 784 O O . VAL A 1 107 ? 21.474 -22.157 -33.225 1.00 52.31 107 VAL A O 1
ATOM 787 N N . ASP A 1 108 ? 19.696 -21.711 -31.953 1.00 47.62 108 ASP A N 1
ATOM 788 C CA . ASP A 1 108 ? 18.849 -22.812 -32.430 1.00 47.62 108 ASP A CA 1
ATOM 789 C C . ASP A 1 108 ? 17.721 -22.374 -33.384 1.00 47.62 108 ASP A C 1
ATOM 791 O O . ASP A 1 108 ? 16.698 -23.041 -33.537 1.00 47.62 108 ASP A O 1
ATOM 795 N N . VAL A 1 109 ? 17.877 -21.224 -34.042 1.00 51.09 109 VAL A N 1
ATOM 796 C CA . VAL A 1 109 ? 17.027 -20.868 -35.182 1.00 51.09 109 VAL A CA 1
ATOM 797 C C . VAL A 1 109 ? 17.724 -21.366 -36.442 1.00 51.09 109 VAL A C 1
ATOM 799 O O . VAL A 1 109 ? 18.704 -20.775 -36.876 1.00 51.09 109 VAL A O 1
ATOM 802 N N . GLY A 1 110 ? 17.240 -22.463 -37.035 1.00 53.81 110 GLY A N 1
ATOM 803 C CA . GLY A 1 110 ? 17.758 -23.073 -38.275 1.00 53.81 110 GLY A CA 1
ATOM 804 C C . GLY A 1 110 ? 17.635 -22.206 -39.543 1.00 53.81 110 GLY A C 1
ATOM 805 O O . GLY A 1 110 ? 17.401 -22.734 -40.630 1.00 53.81 110 GLY A O 1
ATOM 806 N N . TYR A 1 111 ? 17.749 -20.886 -39.408 1.00 57.06 111 TYR A N 1
ATOM 807 C CA . TYR A 1 111 ? 17.737 -19.899 -40.476 1.00 57.06 111 TYR A CA 1
ATOM 808 C C . TYR A 1 111 ? 19.169 -19.494 -40.858 1.00 57.06 111 TYR A C 1
ATOM 810 O O . TYR A 1 111 ? 20.071 -19.503 -40.018 1.00 57.06 111 TYR A O 1
ATOM 818 N N . PRO A 1 112 ? 19.406 -19.116 -42.125 1.00 60.00 112 PRO A N 1
ATOM 819 C CA . PRO A 1 112 ? 20.679 -18.535 -42.528 1.00 60.00 112 PRO A CA 1
ATOM 820 C C . PRO A 1 112 ? 20.941 -17.208 -41.775 1.00 60.00 112 PRO A C 1
ATOM 822 O O . PRO A 1 112 ? 19.991 -16.453 -41.552 1.00 60.00 112 PRO A O 1
ATOM 825 N N . PRO A 1 113 ? 22.208 -16.872 -41.441 1.00 58.31 113 PRO A N 1
ATOM 826 C CA . PRO A 1 113 ? 22.589 -15.664 -40.681 1.00 58.31 113 PRO A CA 1
ATOM 827 C C . PRO A 1 113 ? 22.049 -14.339 -41.241 1.00 58.31 113 PRO A C 1
ATOM 829 O O . PRO A 1 113 ? 21.894 -13.361 -40.518 1.00 58.31 113 PRO A O 1
ATOM 832 N N . GLU A 1 114 ? 21.737 -14.314 -42.534 1.00 59.94 114 GLU A N 1
ATOM 833 C CA . GLU A 1 114 ? 21.198 -13.169 -43.275 1.00 59.94 114 GLU A CA 1
ATOM 834 C C . GLU A 1 114 ? 19.743 -12.820 -42.905 1.00 59.94 114 GLU A C 1
ATOM 836 O O . GLU A 1 114 ? 19.247 -11.760 -43.282 1.00 59.94 114 GLU A O 1
ATOM 841 N N . GLN A 1 115 ? 19.037 -13.709 -42.197 1.00 61.28 115 GLN A N 1
ATOM 842 C CA . GLN A 1 115 ? 17.641 -13.516 -41.784 1.00 61.28 115 GLN A CA 1
ATOM 843 C C . GLN A 1 115 ? 17.495 -13.078 -40.323 1.00 61.28 115 GLN A C 1
ATOM 845 O O . GLN A 1 115 ? 16.371 -12.836 -39.880 1.00 61.28 115 GLN A O 1
ATOM 850 N N . PHE A 1 116 ? 18.604 -12.971 -39.587 1.00 63.09 116 PHE A N 1
ATOM 851 C CA . PHE A 1 116 ? 18.586 -12.640 -38.171 1.00 63.09 116 PHE A CA 1
ATOM 852 C C . PHE A 1 116 ? 18.150 -11.187 -37.962 1.00 63.09 116 PHE A C 1
ATOM 854 O O . PHE A 1 116 ? 18.802 -10.252 -38.435 1.00 63.09 116 PHE A O 1
ATOM 861 N N . LYS A 1 117 ? 17.038 -10.978 -37.255 1.00 66.06 117 LYS A N 1
ATOM 862 C CA . LYS A 1 117 ? 16.567 -9.639 -36.901 1.00 66.06 117 LYS A CA 1
ATOM 863 C C . LYS A 1 117 ? 17.072 -9.281 -35.506 1.00 66.06 117 LYS A C 1
ATOM 865 O O . LYS A 1 117 ? 17.142 -10.143 -34.638 1.00 66.06 117 LYS A O 1
ATOM 870 N N . PRO A 1 118 ? 17.317 -7.993 -35.214 1.00 64.06 118 PRO A N 1
ATOM 871 C CA . PRO A 1 118 ? 17.686 -7.566 -33.862 1.00 64.06 118 PRO A CA 1
ATOM 872 C C . PRO A 1 118 ? 16.660 -7.962 -32.786 1.00 64.06 118 PRO A C 1
ATOM 874 O O . PRO A 1 118 ? 16.993 -8.109 -31.618 1.00 64.06 118 PRO A O 1
ATOM 877 N N . GLN A 1 119 ? 15.403 -8.156 -33.191 1.00 64.12 119 GLN A N 1
ATOM 878 C CA . GLN A 1 119 ? 14.302 -8.596 -32.334 1.00 64.12 119 GLN A CA 1
ATOM 879 C C . GLN A 1 119 ? 14.442 -10.055 -31.873 1.00 64.12 119 GLN A C 1
ATOM 881 O O . GLN A 1 119 ? 13.802 -10.423 -30.892 1.00 64.12 119 GLN A O 1
ATOM 886 N N . ASP A 1 120 ? 15.270 -10.846 -32.561 1.00 67.38 120 ASP A N 1
ATOM 887 C CA . ASP A 1 120 ? 15.530 -12.259 -32.275 1.00 67.38 120 ASP A CA 1
ATOM 888 C C . ASP A 1 120 ? 16.645 -12.437 -31.225 1.00 67.38 120 ASP A C 1
ATOM 890 O O . ASP A 1 120 ? 16.944 -13.556 -30.805 1.00 67.38 120 ASP A O 1
ATOM 894 N N . LEU A 1 121 ? 17.270 -11.338 -30.777 1.00 70.69 121 LEU A N 1
ATOM 895 C CA . LEU A 1 121 ? 18.244 -11.358 -29.688 1.00 70.69 121 LEU A CA 1
ATOM 896 C C . LEU A 1 121 ? 17.541 -11.665 -28.368 1.00 70.69 121 LEU A C 1
ATOM 898 O O . LEU A 1 121 ? 16.672 -10.905 -27.918 1.00 70.69 121 LEU A O 1
ATOM 902 N N . ASN A 1 122 ? 17.964 -12.752 -27.719 1.00 70.81 122 ASN A N 1
ATOM 903 C CA . ASN A 1 122 ? 17.496 -13.072 -26.382 1.00 70.81 122 ASN A CA 1
ATOM 904 C C . ASN A 1 122 ? 17.868 -11.933 -25.426 1.00 70.81 122 ASN A C 1
ATOM 906 O O . ASN A 1 122 ? 18.923 -11.312 -25.558 1.00 70.81 122 ASN A O 1
ATOM 910 N N . GLY A 1 123 ? 16.986 -11.638 -24.478 1.00 74.00 123 GLY A N 1
ATOM 911 C CA . GLY A 1 123 ? 17.171 -10.512 -23.573 1.00 74.00 123 GLY A CA 1
ATOM 912 C C . GLY A 1 123 ? 16.659 -9.170 -24.103 1.00 74.00 123 GLY A C 1
ATOM 913 O O . GLY A 1 123 ? 16.822 -8.171 -23.409 1.00 74.00 123 GLY A O 1
ATOM 914 N N . THR A 1 124 ? 16.036 -9.109 -25.286 1.00 80.50 124 THR A N 1
ATOM 915 C CA . THR A 1 124 ? 15.439 -7.878 -25.836 1.00 80.50 124 THR A CA 1
ATOM 916 C C . THR A 1 124 ? 13.991 -7.725 -25.376 1.00 80.50 124 THR A C 1
ATOM 918 O O . THR A 1 124 ? 13.153 -8.609 -25.572 1.00 80.50 124 THR A O 1
ATOM 921 N N . GLY A 1 125 ? 13.653 -6.571 -24.813 1.00 87.06 125 GLY A N 1
ATOM 922 C CA . GLY A 1 125 ? 12.315 -6.315 -24.311 1.00 87.06 125 GLY A CA 1
ATOM 923 C C . GLY A 1 125 ? 12.183 -5.013 -23.542 1.00 87.06 125 GLY A C 1
ATOM 924 O O . GLY A 1 125 ? 13.099 -4.200 -23.445 1.00 87.06 125 GLY A O 1
ATOM 925 N N . THR A 1 126 ? 10.998 -4.804 -23.005 1.00 90.38 126 THR A N 1
ATOM 926 C CA . THR A 1 126 ? 10.646 -3.645 -22.199 1.00 90.38 126 THR A CA 1
ATOM 927 C C . THR A 1 126 ? 9.817 -4.135 -21.030 1.00 90.38 126 THR A C 1
ATOM 929 O O . THR A 1 126 ? 8.892 -4.914 -21.227 1.00 90.38 126 THR A O 1
ATOM 932 N N . GLN A 1 127 ? 10.150 -3.713 -19.819 1.00 93.19 127 GLN A N 1
ATOM 933 C CA . GLN A 1 127 ? 9.448 -4.130 -18.615 1.00 93.19 127 GLN A CA 1
ATOM 934 C C . GLN A 1 127 ? 9.339 -2.961 -17.654 1.00 93.19 127 GLN A C 1
ATOM 936 O O . GLN A 1 127 ? 10.316 -2.270 -17.375 1.00 93.19 127 GLN A O 1
ATOM 941 N N . VAL A 1 128 ? 8.134 -2.753 -17.145 1.00 95.19 128 VAL A N 1
ATOM 942 C CA . VAL A 1 128 ? 7.852 -1.839 -16.047 1.00 95.19 128 VAL A CA 1
ATOM 943 C C . VAL A 1 128 ? 7.509 -2.693 -14.841 1.00 95.19 128 VAL A C 1
ATOM 945 O O . VAL A 1 128 ? 6.564 -3.472 -14.903 1.00 95.19 128 VAL A O 1
ATOM 948 N N . GLY A 1 129 ? 8.295 -2.565 -13.779 1.00 95.50 129 GLY A N 1
ATOM 949 C CA . GLY A 1 129 ? 8.092 -3.176 -12.476 1.00 95.50 129 GLY A CA 1
ATOM 950 C C . GLY A 1 129 ? 7.500 -2.187 -11.474 1.00 95.50 129 GLY A C 1
ATOM 951 O O . GLY A 1 129 ? 7.827 -1.000 -11.482 1.00 95.50 129 GLY A O 1
ATOM 952 N N . ALA A 1 130 ? 6.641 -2.684 -10.593 1.00 96.81 130 ALA A N 1
ATOM 953 C CA . ALA A 1 130 ? 6.100 -1.981 -9.442 1.00 96.81 130 ALA A CA 1
ATOM 954 C C . ALA A 1 130 ? 6.211 -2.884 -8.210 1.00 96.81 130 ALA A C 1
ATOM 956 O O . ALA A 1 130 ? 5.722 -4.012 -8.209 1.00 96.81 130 ALA A O 1
ATOM 957 N N . GLU A 1 131 ? 6.851 -2.392 -7.158 1.00 97.12 131 GLU A N 1
ATOM 958 C CA . GLU A 1 131 ? 7.078 -3.116 -5.914 1.00 97.12 131 GLU A CA 1
ATOM 959 C C . GLU A 1 131 ? 6.703 -2.224 -4.721 1.00 97.12 131 GLU A C 1
ATOM 961 O O . GLU A 1 131 ? 7.366 -1.214 -4.453 1.00 97.12 131 GLU A O 1
ATOM 966 N N . PRO A 1 132 ? 5.617 -2.552 -4.004 1.00 96.12 132 PRO A N 1
ATOM 967 C CA . PRO A 1 132 ? 5.308 -1.959 -2.710 1.00 96.12 132 PRO A CA 1
ATOM 968 C C . PRO A 1 132 ? 6.478 -2.114 -1.733 1.00 96.12 132 PRO A C 1
ATOM 970 O O . PRO A 1 132 ? 6.986 -3.212 -1.518 1.00 96.12 132 PRO A O 1
ATOM 973 N N . GLU A 1 133 ? 6.892 -1.012 -1.113 1.00 96.62 133 GLU A N 1
ATOM 974 C CA . GLU A 1 133 ? 7.882 -1.036 -0.040 1.00 96.62 133 GLU A CA 1
ATOM 975 C C . GLU A 1 133 ? 7.303 -1.705 1.205 1.00 96.62 133 GLU A C 1
ATOM 977 O O . GLU A 1 133 ? 6.107 -1.599 1.499 1.00 96.62 133 GLU A O 1
ATOM 982 N N . SER A 1 134 ? 8.183 -2.339 1.978 1.00 94.81 134 SER A N 1
ATOM 983 C CA . SER A 1 134 ? 7.777 -3.126 3.141 1.00 94.81 134 SER A CA 1
ATOM 984 C C . SER A 1 134 ? 7.066 -2.291 4.207 1.00 94.81 134 SER A C 1
ATOM 986 O O . SER A 1 134 ? 6.086 -2.745 4.774 1.00 94.81 134 SER A O 1
ATOM 988 N N . LEU A 1 135 ? 7.509 -1.067 4.497 1.00 97.12 135 LEU A N 1
ATOM 989 C CA . LEU A 1 135 ? 6.959 -0.291 5.611 1.00 97.12 135 LEU A CA 1
ATOM 990 C C . LEU A 1 135 ? 5.702 0.510 5.224 1.00 97.12 135 LEU A C 1
ATOM 992 O O . LEU A 1 135 ? 5.776 1.467 4.451 1.00 97.12 135 LEU A O 1
ATOM 996 N N . GLU A 1 136 ? 4.583 0.203 5.878 1.00 96.88 136 GLU A N 1
ATOM 997 C CA . GLU A 1 136 ? 3.314 0.931 5.789 1.00 96.88 136 GLU A CA 1
ATOM 998 C C . GLU A 1 136 ? 2.954 1.567 7.140 1.00 96.88 136 GLU A C 1
ATOM 1000 O O . GLU A 1 136 ? 3.146 0.974 8.205 1.00 96.88 136 GLU A O 1
ATOM 1005 N N . ILE A 1 137 ? 2.420 2.791 7.097 1.00 98.19 137 ILE A N 1
ATOM 1006 C CA . ILE A 1 137 ? 1.932 3.506 8.282 1.00 98.19 137 ILE A CA 1
ATOM 1007 C C . ILE A 1 137 ? 0.476 3.896 8.042 1.00 98.19 137 ILE A C 1
ATOM 1009 O O . ILE A 1 137 ? 0.164 4.521 7.024 1.00 98.19 137 ILE A O 1
ATOM 1013 N N . SER A 1 138 ? -0.403 3.592 8.993 1.00 98.19 138 SER A N 1
ATOM 1014 C CA . SER A 1 138 ? -1.793 4.058 8.979 1.00 98.19 138 SER A CA 1
ATOM 1015 C C . SER A 1 138 ? -2.215 4.655 10.313 1.00 98.19 138 SER A C 1
ATOM 1017 O O . SER A 1 138 ? -1.566 4.472 11.339 1.00 98.19 138 SER A O 1
ATOM 1019 N N . ALA A 1 139 ? -3.284 5.437 10.281 1.00 98.62 139 ALA A N 1
ATOM 1020 C CA . ALA A 1 139 ? -3.928 5.967 11.468 1.00 98.62 139 ALA A CA 1
ATOM 1021 C C . ALA A 1 139 ? -5.412 6.155 11.182 1.00 98.62 139 ALA A C 1
ATOM 1023 O O . ALA A 1 139 ? -5.777 6.516 10.062 1.00 98.62 139 ALA A O 1
ATOM 1024 N N . GLY A 1 140 ? -6.249 5.982 12.193 1.00 98.44 140 GLY A N 1
ATOM 1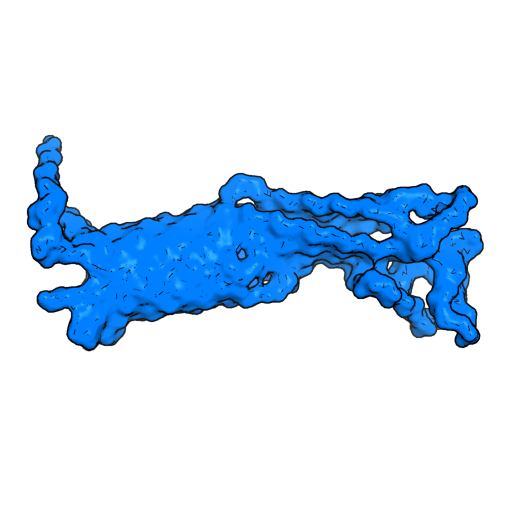025 C CA . GLY A 1 140 ? -7.687 6.091 12.019 1.00 98.44 140 GLY A CA 1
ATOM 1026 C C . GLY A 1 140 ? -8.392 6.596 13.261 1.00 98.44 140 GLY A C 1
ATOM 1027 O O . GLY A 1 140 ? -7.910 6.471 14.388 1.00 98.44 140 GLY A O 1
ATOM 1028 N N . VAL A 1 141 ? -9.549 7.207 13.034 1.00 98.75 141 VAL A N 1
ATOM 1029 C CA . VAL A 1 141 ? -10.468 7.649 14.083 1.00 98.75 141 VAL A CA 1
ATOM 1030 C C . VAL A 1 141 ? -11.850 7.103 13.800 1.00 98.75 141 VAL A C 1
ATOM 1032 O O . VAL A 1 141 ? -12.276 7.037 12.648 1.00 98.75 141 VAL A O 1
ATOM 1035 N N . GLY A 1 142 ? -12.580 6.728 14.839 1.00 98.25 142 GLY A N 1
ATOM 1036 C CA . GLY A 1 142 ? -13.883 6.119 14.639 1.00 98.25 142 GLY A CA 1
ATOM 1037 C C . GLY A 1 142 ? -14.767 6.126 15.865 1.00 98.25 142 GLY A C 1
ATOM 1038 O O . GLY A 1 142 ? -14.463 6.733 16.894 1.00 98.25 142 GLY A O 1
ATOM 1039 N N . ILE A 1 143 ? -15.892 5.441 15.708 1.00 98.00 143 ILE A N 1
ATOM 1040 C CA . ILE A 1 143 ? -16.924 5.287 16.725 1.00 98.00 143 ILE A CA 1
ATOM 1041 C C . ILE A 1 143 ? -17.102 3.791 16.964 1.00 98.00 143 ILE A C 1
ATOM 1043 O O . ILE A 1 143 ? -17.210 3.030 16.009 1.00 98.00 143 ILE A O 1
ATOM 1047 N N . ALA A 1 144 ? -17.130 3.360 18.217 1.00 97.81 144 ALA A N 1
ATOM 1048 C CA . ALA A 1 144 ? -17.379 1.987 18.619 1.00 97.81 144 ALA A CA 1
ATOM 1049 C C . ALA A 1 144 ? -18.772 1.873 19.240 1.00 97.81 144 ALA A C 1
ATOM 1051 O O . ALA A 1 144 ? -19.072 2.529 20.236 1.00 97.81 144 ALA A O 1
ATOM 1052 N N . PHE A 1 145 ? -19.613 1.026 18.652 1.00 96.62 145 PHE A N 1
ATOM 1053 C CA . PHE A 1 145 ? -20.919 0.660 19.189 1.00 96.62 145 PHE A CA 1
ATOM 1054 C C . PHE A 1 145 ? -20.817 -0.705 19.849 1.00 96.62 145 PHE A C 1
ATOM 1056 O O . PHE A 1 145 ? -20.497 -1.684 19.174 1.00 96.62 145 PHE A O 1
ATOM 1063 N N . GLU A 1 146 ? -21.102 -0.777 21.143 1.00 94.75 146 GLU A N 1
ATOM 1064 C CA . GLU A 1 146 ? -21.069 -2.029 21.891 1.00 94.75 146 GLU A CA 1
ATOM 1065 C C . GLU A 1 146 ? -22.464 -2.652 21.990 1.00 94.75 146 GLU A C 1
ATOM 1067 O O . GLU A 1 146 ? -23.461 -1.979 22.253 1.00 94.75 146 GLU A O 1
ATOM 1072 N N . MET A 1 147 ? -22.541 -3.967 21.818 1.00 94.56 147 MET A N 1
ATOM 1073 C CA . MET A 1 147 ? -23.745 -4.746 22.082 1.00 94.56 147 MET A CA 1
ATOM 1074 C C . MET A 1 147 ? -23.385 -6.081 22.724 1.00 94.56 147 MET A C 1
ATOM 1076 O O . MET A 1 147 ? -22.317 -6.637 22.481 1.00 94.56 147 MET A O 1
ATOM 1080 N N . LYS A 1 148 ? -24.287 -6.618 23.547 1.00 94.44 148 LYS A N 1
ATOM 1081 C CA . LYS A 1 148 ? -24.117 -7.949 24.137 1.00 94.44 148 LYS A CA 1
ATOM 1082 C C . LYS A 1 148 ? -24.763 -8.999 23.241 1.00 94.44 148 LYS A C 1
ATOM 1084 O O . LYS A 1 148 ? -25.965 -8.938 22.994 1.00 94.44 148 LYS A O 1
ATOM 1089 N N . LEU A 1 149 ? -23.974 -9.972 22.801 1.00 92.88 149 LEU A N 1
ATOM 1090 C CA . LEU A 1 149 ? -24.416 -11.127 22.028 1.00 92.88 149 LEU A CA 1
ATOM 1091 C C . LEU A 1 149 ? -23.822 -12.392 22.659 1.00 92.88 149 LEU A C 1
ATOM 1093 O O . LEU A 1 149 ? -22.607 -12.504 22.776 1.00 92.88 149 LEU A O 1
ATOM 1097 N N . TRP A 1 150 ? -24.671 -13.329 23.094 1.00 92.12 150 TRP A N 1
ATOM 1098 C CA . TRP A 1 150 ? -24.253 -14.595 23.730 1.00 92.12 150 TRP A CA 1
ATOM 1099 C C . TRP A 1 150 ? -23.247 -14.424 24.885 1.00 92.12 150 TRP A C 1
ATO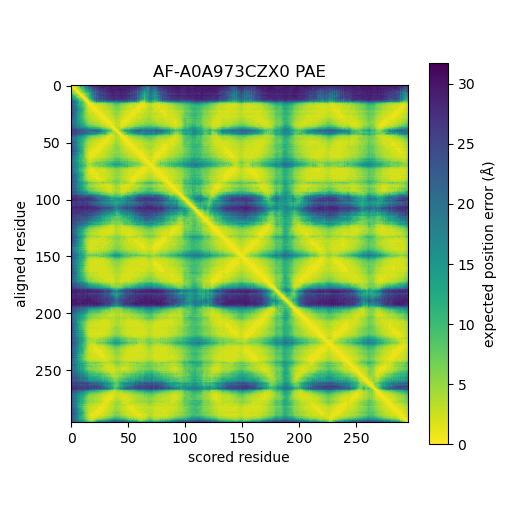M 1101 O O . TRP A 1 150 ? -22.214 -15.088 24.924 1.00 92.12 150 TRP A O 1
ATOM 1111 N N . ASP A 1 151 ? -23.521 -13.495 25.806 1.00 90.88 151 ASP A N 1
ATOM 1112 C CA . ASP A 1 151 ? -22.638 -13.168 26.940 1.00 90.88 151 ASP A CA 1
ATOM 1113 C C . ASP A 1 151 ? -21.220 -12.716 26.537 1.00 90.88 151 ASP A C 1
ATOM 1115 O O . ASP A 1 151 ? -20.267 -12.781 27.324 1.00 90.88 151 ASP A O 1
ATOM 1119 N N . ARG A 1 152 ? -21.074 -12.237 25.298 1.00 92.25 152 ARG A N 1
ATOM 1120 C CA . ARG A 1 152 ? -19.874 -11.591 24.768 1.00 92.25 152 ARG A CA 1
ATOM 1121 C C . ARG A 1 152 ? -20.209 -10.183 24.302 1.00 92.25 152 ARG A C 1
ATOM 1123 O O . ARG A 1 152 ? -21.316 -9.920 23.829 1.00 92.25 152 ARG A O 1
ATOM 1130 N N . THR A 1 153 ? -19.255 -9.270 24.441 1.00 94.00 153 THR A N 1
ATOM 1131 C CA . THR A 1 153 ? -19.377 -7.938 23.848 1.00 94.00 153 THR A CA 1
ATOM 1132 C C . THR A 1 153 ? -18.968 -8.034 22.390 1.00 94.00 153 THR A C 1
ATOM 1134 O O . THR A 1 153 ? -17.847 -8.440 22.080 1.00 94.00 153 THR A O 1
ATOM 1137 N N . LEU A 1 154 ? -19.885 -7.665 21.508 1.00 96.88 154 LEU A N 1
ATOM 1138 C CA . LEU A 1 154 ? -19.629 -7.416 20.102 1.00 96.88 154 LEU A CA 1
ATOM 1139 C C . LEU A 1 154 ? -19.514 -5.903 19.910 1.00 96.88 154 LEU A C 1
ATOM 1141 O O . LEU A 1 154 ? -20.360 -5.150 20.397 1.00 96.88 154 LEU A O 1
ATOM 1145 N N . ARG A 1 155 ? -18.487 -5.458 19.192 1.00 96.75 155 ARG A N 1
ATOM 1146 C CA . ARG A 1 155 ? -18.275 -4.057 18.837 1.00 96.75 155 ARG A CA 1
ATOM 1147 C C . ARG A 1 155 ? -18.332 -3.888 17.332 1.00 96.75 155 ARG A C 1
ATOM 1149 O O . ARG A 1 155 ? -17.652 -4.602 16.599 1.00 96.75 155 ARG A O 1
ATOM 1156 N N . LEU A 1 156 ? -19.131 -2.924 16.888 1.00 98.06 156 LEU A N 1
ATOM 1157 C CA . LEU A 1 156 ? -19.148 -2.454 15.506 1.00 98.06 156 LEU A CA 1
ATOM 1158 C C . LEU A 1 156 ? -18.420 -1.120 15.449 1.00 98.06 156 LEU A C 1
ATOM 1160 O O . LEU A 1 156 ? -18.754 -0.201 16.199 1.00 98.06 156 LEU A O 1
ATOM 1164 N N . ARG A 1 157 ? -17.414 -1.027 14.585 1.00 98.38 157 ARG A N 1
ATOM 1165 C CA . ARG A 1 157 ? -16.430 0.050 14.625 1.00 98.38 157 ARG A CA 1
ATOM 1166 C C . ARG A 1 157 ? -16.213 0.658 13.240 1.00 98.38 157 ARG A C 1
ATOM 1168 O O . ARG A 1 157 ? -15.225 0.338 12.582 1.00 98.38 157 ARG A O 1
ATOM 1175 N N . PRO A 1 158 ? -17.136 1.506 12.755 1.00 98.50 158 PRO A N 1
ATOM 1176 C CA . PRO A 1 158 ? -16.861 2.355 11.603 1.00 98.50 158 PRO A CA 1
ATOM 1177 C C . PRO A 1 158 ? -15.760 3.377 11.921 1.00 98.50 158 PRO A C 1
ATOM 1179 O O . PRO A 1 158 ? -15.742 3.977 13.002 1.00 98.50 158 PRO A O 1
ATOM 1182 N N . SER A 1 159 ? -14.878 3.612 10.954 1.00 98.6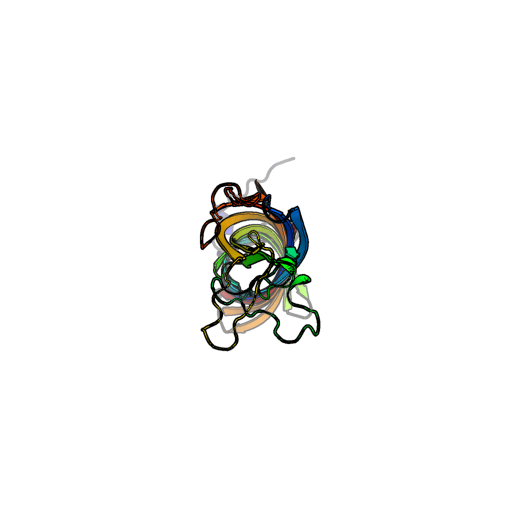2 159 SER A N 1
ATOM 1183 C CA . SER A 1 159 ? -13.755 4.543 11.064 1.00 98.62 159 SER A CA 1
ATOM 1184 C C . SER A 1 159 ? -13.521 5.343 9.787 1.00 98.62 159 SER A C 1
ATOM 1186 O O . SER A 1 159 ? -13.974 5.001 8.692 1.00 98.62 159 SER A O 1
ATOM 1188 N N . PHE A 1 160 ? -12.799 6.444 9.956 1.00 98.75 160 PHE A N 1
ATOM 1189 C CA . PHE A 1 160 ? -12.109 7.161 8.903 1.00 98.75 160 PHE A CA 1
ATOM 1190 C C . PHE A 1 160 ? -10.615 6.888 9.043 1.00 98.75 160 PHE A C 1
ATOM 1192 O O . PHE A 1 160 ? -10.032 7.120 10.102 1.00 98.75 160 PHE A O 1
ATOM 1199 N N . GLU A 1 161 ? -10.014 6.409 7.967 1.00 98.69 161 GLU A N 1
ATOM 1200 C CA . GLU A 1 161 ? -8.658 5.888 7.923 1.00 98.69 161 GLU A CA 1
ATOM 1201 C C . GLU A 1 161 ? -7.777 6.755 7.033 1.00 98.69 161 GLU A C 1
ATOM 1203 O O . GLU A 1 161 ? -8.199 7.227 5.976 1.00 98.69 161 GLU A O 1
ATOM 1208 N N . TYR A 1 162 ? -6.522 6.896 7.431 1.00 98.62 162 TYR A N 1
ATOM 1209 C CA . TYR A 1 162 ? -5.430 7.455 6.654 1.00 98.62 162 TYR A CA 1
ATOM 1210 C C . TYR A 1 162 ? -4.330 6.404 6.498 1.00 98.62 162 TYR A C 1
ATOM 1212 O O . TYR A 1 162 ? -4.026 5.664 7.433 1.00 98.62 162 TYR A O 1
ATOM 1220 N N . ARG A 1 163 ? -3.699 6.367 5.325 1.00 98.44 163 ARG A N 1
ATOM 1221 C CA . ARG A 1 163 ? -2.599 5.459 5.001 1.00 98.44 163 ARG A CA 1
ATOM 1222 C C . ARG A 1 163 ? -1.495 6.194 4.257 1.00 98.44 163 ARG A C 1
ATOM 1224 O O . ARG A 1 163 ? -1.765 7.007 3.374 1.00 98.44 163 ARG A O 1
ATOM 1231 N N . ARG A 1 164 ? -0.250 5.864 4.589 1.00 98.00 164 ARG A N 1
ATOM 1232 C CA . ARG A 1 164 ? 0.949 6.223 3.836 1.00 98.00 164 ARG A CA 1
ATOM 1233 C C . ARG A 1 164 ? 1.653 4.949 3.392 1.00 98.00 164 ARG A C 1
ATOM 1235 O O . ARG A 1 164 ? 2.066 4.153 4.231 1.00 98.00 164 ARG A O 1
ATOM 1242 N N . GLU A 1 165 ? 1.861 4.827 2.091 1.00 96.94 165 GLU A N 1
ATOM 1243 C CA . GLU A 1 165 ? 2.633 3.745 1.482 1.00 96.94 165 GLU A CA 1
ATOM 1244 C C . GLU A 1 165 ? 3.664 4.310 0.508 1.00 96.94 165 GLU A C 1
ATOM 1246 O O . GLU A 1 165 ? 3.554 5.449 0.046 1.00 96.94 165 GLU A O 1
ATOM 1251 N N . GLN A 1 166 ? 4.682 3.521 0.196 1.00 97.38 166 GLN A N 1
ATOM 1252 C CA . GLN A 1 166 ? 5.675 3.865 -0.807 1.00 97.38 166 GLN A CA 1
ATOM 1253 C C . GLN A 1 166 ? 5.785 2.713 -1.796 1.00 97.38 166 GLN A C 1
ATOM 1255 O O . GLN A 1 166 ? 5.772 1.557 -1.395 1.00 97.38 166 GLN A O 1
ATOM 1260 N N . ILE A 1 167 ? 5.880 3.034 -3.081 1.00 96.81 167 ILE A N 1
ATOM 1261 C CA . ILE A 1 167 ? 6.041 2.049 -4.149 1.00 96.81 167 ILE A CA 1
ATOM 1262 C C . ILE A 1 167 ? 7.307 2.409 -4.912 1.00 96.81 167 ILE A C 1
ATOM 1264 O O . ILE A 1 167 ? 7.509 3.570 -5.295 1.00 96.81 167 ILE A O 1
ATOM 1268 N N . SER A 1 168 ? 8.169 1.415 -5.074 1.00 97.06 168 SER A N 1
ATOM 1269 C CA . SER A 1 168 ? 9.329 1.462 -5.947 1.00 97.06 168 SER A CA 1
ATOM 1270 C C . SER A 1 168 ? 8.920 0.992 -7.333 1.00 97.06 168 SER A C 1
ATOM 1272 O O . SER A 1 168 ? 8.272 -0.035 -7.495 1.00 97.06 168 SER A O 1
ATOM 1274 N N . TYR A 1 169 ? 9.285 1.770 -8.334 1.00 96.38 169 TYR A N 1
ATOM 1275 C CA . TYR A 1 169 ? 9.081 1.457 -9.732 1.00 96.38 169 TYR A CA 1
ATOM 1276 C C . TYR A 1 169 ? 10.427 1.223 -10.384 1.00 96.38 169 TYR A C 1
ATOM 1278 O O . TYR A 1 169 ? 11.382 1.956 -10.120 1.00 96.38 169 TYR A O 1
ATOM 1286 N N . GLU A 1 170 ? 10.470 0.244 -11.268 1.00 95.44 170 GLU A N 1
ATOM 1287 C CA . GLU A 1 170 ? 11.617 -0.049 -12.106 1.00 95.44 170 GLU A CA 1
ATOM 1288 C C . GLU A 1 170 ? 11.167 -0.015 -13.559 1.00 95.44 170 GLU A C 1
ATOM 1290 O O . GLU A 1 170 ? 10.104 -0.519 -13.908 1.00 95.44 170 GLU A O 1
ATOM 1295 N N . PHE A 1 171 ? 11.958 0.603 -14.419 1.00 94.19 171 PHE A N 1
ATOM 1296 C CA . PHE A 1 171 ? 11.748 0.571 -15.850 1.00 94.19 171 PHE A CA 1
ATOM 1297 C C . PHE A 1 171 ? 13.014 0.026 -16.493 1.00 94.19 171 PHE A C 1
ATOM 1299 O O . PHE A 1 171 ? 14.087 0.595 -16.306 1.00 94.19 171 PHE A O 1
ATOM 1306 N N . VAL A 1 172 ? 12.880 -1.068 -17.237 1.00 91.94 172 VAL A N 1
ATOM 1307 C CA . VAL A 1 172 ? 13.965 -1.717 -17.969 1.00 91.94 172 VAL A CA 1
ATOM 1308 C C . VAL A 1 172 ? 13.626 -1.717 -19.451 1.00 91.94 172 VAL A C 1
ATOM 1310 O O . VAL A 1 172 ? 12.564 -2.182 -19.867 1.00 91.94 172 VAL A O 1
ATOM 1313 N N . LEU A 1 173 ? 14.552 -1.217 -20.258 1.00 89.88 173 LEU A N 1
ATOM 1314 C CA . LEU A 1 173 ? 14.546 -1.349 -21.705 1.00 89.88 173 LEU A CA 1
ATOM 1315 C C . LEU A 1 173 ? 15.828 -2.056 -22.118 1.00 89.88 173 LEU A C 1
ATOM 1317 O O . LEU A 1 173 ? 16.920 -1.577 -21.837 1.00 89.88 173 LEU A O 1
ATOM 1321 N N . SER A 1 174 ? 15.687 -3.148 -22.849 1.00 88.06 174 SER A N 1
ATOM 1322 C CA . SER A 1 174 ? 16.793 -3.821 -23.508 1.00 88.06 174 SER A CA 1
ATOM 1323 C C . SER A 1 174 ? 16.482 -3.936 -24.992 1.00 88.06 174 SER A C 1
ATOM 1325 O O . SER A 1 174 ? 15.416 -4.427 -25.372 1.00 88.06 174 SER A O 1
ATOM 1327 N N . ASN A 1 175 ? 17.377 -3.443 -25.839 1.00 83.38 175 ASN A N 1
ATOM 1328 C CA . ASN A 1 175 ? 17.205 -3.446 -27.280 1.00 83.38 175 ASN A CA 1
ATOM 1329 C C . ASN A 1 175 ? 18.506 -3.773 -28.008 1.00 83.38 175 ASN A C 1
ATOM 1331 O O . ASN A 1 175 ? 19.564 -3.251 -27.662 1.00 83.38 175 ASN A O 1
ATOM 1335 N N . GLY A 1 176 ? 18.398 -4.552 -29.079 1.00 76.62 176 GLY A N 1
ATOM 1336 C CA . GLY A 1 176 ? 19.474 -4.747 -30.037 1.00 76.62 176 GLY A CA 1
ATOM 1337 C C . GLY A 1 176 ? 19.214 -4.029 -31.358 1.00 76.62 176 GLY A C 1
ATOM 1338 O O . GLY A 1 176 ? 18.072 -3.848 -31.782 1.00 76.62 176 GLY A O 1
ATOM 1339 N N . VAL A 1 177 ? 20.289 -3.651 -32.044 1.00 74.69 177 VAL A N 1
ATOM 1340 C CA . VAL A 1 177 ? 20.274 -3.141 -33.420 1.00 74.69 177 VAL A CA 1
ATOM 1341 C C . VAL A 1 177 ? 21.343 -3.830 -34.252 1.00 74.69 177 VAL A C 1
ATOM 1343 O O . VAL A 1 177 ? 22.407 -4.165 -33.749 1.00 74.69 177 VAL A O 1
ATOM 1346 N N . THR A 1 178 ? 21.080 -4.009 -35.542 1.00 67.94 178 THR A N 1
ATOM 1347 C CA . THR A 1 178 ? 22.067 -4.467 -36.529 1.00 67.94 178 THR A CA 1
ATOM 1348 C C . THR A 1 178 ? 22.658 -3.266 -37.258 1.00 67.94 178 THR A C 1
A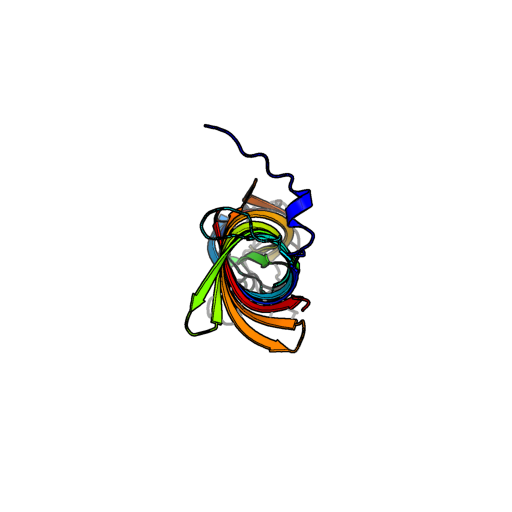TOM 1350 O O . THR A 1 178 ? 21.929 -2.408 -37.761 1.00 67.94 178 THR A O 1
ATOM 1353 N N . TYR A 1 179 ? 23.976 -3.227 -37.357 1.00 66.94 179 TYR A N 1
ATOM 1354 C CA . TYR A 1 179 ? 24.757 -2.341 -38.208 1.00 66.94 179 TYR A CA 1
ATOM 1355 C C . TYR A 1 179 ? 24.927 -2.957 -39.601 1.00 66.94 179 TYR A C 1
ATOM 1357 O O . TYR A 1 179 ? 24.671 -4.135 -39.806 1.00 66.94 179 TYR A O 1
ATOM 1365 N N . ASN A 1 180 ? 25.301 -2.147 -40.588 1.00 57.25 180 ASN A N 1
ATOM 1366 C CA . ASN A 1 180 ? 25.456 -2.580 -41.978 1.00 57.25 180 ASN A CA 1
ATOM 1367 C C . ASN A 1 180 ? 26.914 -3.044 -42.225 1.00 57.25 180 ASN A C 1
ATOM 1369 O O . ASN A 1 180 ? 27.813 -2.254 -41.922 1.00 57.25 180 ASN A O 1
ATOM 1373 N N . PRO A 1 181 ? 27.187 -4.245 -42.788 1.00 53.91 181 PRO A N 1
ATOM 1374 C CA . PRO A 1 181 ? 26.239 -5.248 -43.293 1.00 53.91 181 PRO A CA 1
ATOM 1375 C C . PRO A 1 181 ? 25.456 -5.975 -42.182 1.00 53.91 181 PRO A C 1
ATOM 1377 O O . PRO A 1 181 ? 26.032 -6.255 -41.135 1.00 53.91 181 PRO A O 1
ATOM 1380 N N . PRO A 1 182 ? 24.161 -6.289 -42.410 1.00 53.81 182 PRO A N 1
ATOM 1381 C CA . PRO A 1 182 ? 23.161 -6.623 -41.387 1.00 53.81 182 PRO A CA 1
ATOM 1382 C C . PRO A 1 182 ? 23.275 -8.066 -40.884 1.00 53.81 182 PRO A C 1
ATOM 1384 O O . PRO A 1 182 ? 22.313 -8.825 -40.944 1.00 53.81 182 PRO A O 1
ATOM 1387 N N . ILE A 1 183 ? 24.454 -8.483 -40.436 1.00 55.97 183 ILE A N 1
ATOM 1388 C CA . ILE A 1 183 ? 24.673 -9.857 -39.988 1.00 55.97 183 ILE A CA 1
ATOM 1389 C C . ILE A 1 183 ? 25.105 -9.814 -38.525 1.00 55.97 183 ILE A C 1
ATOM 1391 O O . ILE A 1 183 ? 26.266 -9.543 -38.239 1.00 55.97 183 ILE A O 1
ATOM 1395 N N . CYS A 1 184 ? 24.191 -10.129 -37.597 1.00 54.59 184 CYS A N 1
ATOM 1396 C CA . CYS A 1 184 ? 24.593 -10.577 -36.259 1.00 54.59 184 CYS A CA 1
ATOM 1397 C C . CYS A 1 184 ? 25.170 -11.994 -36.403 1.00 54.59 184 CYS A C 1
ATOM 1399 O O . CYS A 1 184 ? 24.473 -12.987 -36.208 1.00 54.59 184 CYS A O 1
ATOM 1401 N N . GLY A 1 185 ? 26.422 -12.102 -36.844 1.00 50.12 185 GLY A N 1
ATOM 1402 C CA . GLY A 1 185 ? 27.096 -13.383 -37.033 1.00 50.12 185 GLY A CA 1
ATOM 1403 C C . GLY A 1 185 ? 27.918 -13.755 -35.806 1.00 50.12 185 GLY A C 1
ATOM 1404 O O . GLY A 1 185 ? 28.827 -13.016 -35.440 1.00 50.12 185 GLY A O 1
ATOM 1405 N N . ALA A 1 186 ? 27.646 -14.912 -35.202 1.00 47.91 186 ALA A N 1
ATOM 1406 C CA . ALA A 1 186 ? 28.592 -15.555 -34.296 1.00 47.91 186 ALA A CA 1
ATOM 1407 C C . ALA A 1 186 ? 29.656 -16.274 -35.141 1.00 47.91 186 ALA A C 1
ATOM 1409 O O . ALA A 1 186 ? 29.334 -17.202 -35.886 1.00 47.91 186 ALA A O 1
ATOM 1410 N N . THR A 1 187 ? 30.920 -15.858 -35.068 1.00 47.56 187 THR A N 1
ATOM 1411 C CA . THR A 1 187 ? 32.018 -16.701 -35.554 1.00 47.56 187 THR A CA 1
ATOM 1412 C C . THR A 1 187 ? 32.244 -17.839 -34.547 1.00 47.56 187 THR A C 1
ATOM 1414 O O . THR A 1 187 ? 32.248 -17.578 -33.347 1.00 47.56 187 THR A O 1
ATOM 1417 N N . PRO A 1 188 ? 32.428 -19.102 -34.984 1.00 45.50 188 PRO A N 1
ATOM 1418 C CA . PRO A 1 188 ? 32.502 -20.254 -34.073 1.00 45.50 188 PRO A CA 1
ATOM 1419 C C . PRO A 1 188 ? 33.668 -20.239 -33.069 1.00 45.50 188 PRO A C 1
ATOM 1421 O O . PRO A 1 188 ? 33.614 -20.971 -32.087 1.00 45.50 188 PRO A O 1
ATOM 1424 N N . ASP A 1 189 ? 34.711 -19.440 -33.315 1.00 43.69 189 ASP A N 1
ATOM 1425 C CA . ASP A 1 189 ? 35.997 -19.521 -32.604 1.00 43.69 189 ASP A CA 1
ATOM 1426 C C . ASP A 1 189 ? 36.312 -18.327 -31.686 1.00 43.69 189 ASP A C 1
ATOM 1428 O O . ASP A 1 189 ? 37.338 -18.331 -31.009 1.00 43.69 189 ASP A O 1
ATOM 1432 N N . GLU A 1 190 ? 35.446 -17.315 -31.598 1.00 41.19 190 GLU A N 1
ATOM 1433 C CA . GLU A 1 190 ? 35.676 -16.167 -30.716 1.00 41.19 190 GLU A CA 1
ATOM 1434 C C . GLU A 1 190 ? 34.414 -15.866 -29.912 1.00 41.19 190 GLU A C 1
ATOM 1436 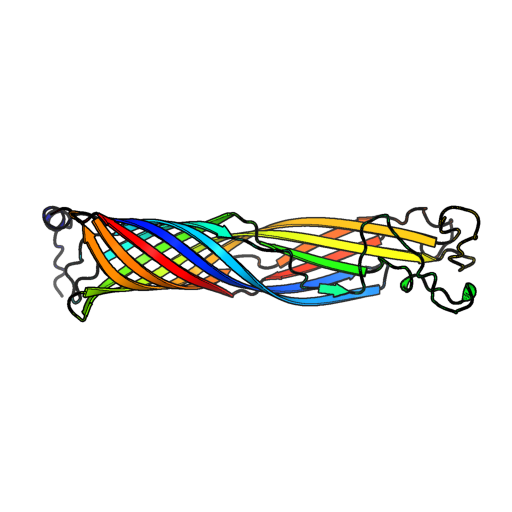O O . GLU A 1 190 ? 33.306 -15.841 -30.436 1.00 41.19 190 GLU A O 1
ATOM 1441 N N . SER A 1 191 ? 34.587 -15.672 -28.609 1.00 42.16 191 SER A N 1
ATOM 1442 C CA . SER A 1 191 ? 33.552 -15.352 -27.627 1.00 42.16 191 SER A CA 1
ATOM 1443 C C . SER A 1 191 ? 32.529 -14.323 -28.130 1.00 42.16 191 SER A C 1
ATOM 1445 O O . SER A 1 191 ? 32.796 -13.140 -27.991 1.00 42.16 191 SER A O 1
ATOM 1447 N N . LEU A 1 192 ? 31.390 -14.757 -28.691 1.00 45.91 192 LEU A N 1
ATOM 1448 C CA . LEU A 1 192 ? 30.128 -14.012 -28.899 1.00 45.91 192 LEU A CA 1
ATOM 1449 C C . LEU A 1 192 ? 30.251 -12.497 -29.189 1.00 45.91 192 LEU A C 1
ATOM 1451 O O . LEU A 1 192 ? 29.402 -11.711 -28.768 1.00 45.91 192 LEU A O 1
ATOM 1455 N N . PHE A 1 193 ? 31.286 -12.052 -29.902 1.00 47.53 193 PHE A N 1
ATOM 1456 C CA . PHE A 1 193 ? 31.409 -10.649 -30.261 1.00 47.53 193 PHE A CA 1
ATOM 1457 C C . PHE A 1 193 ? 30.426 -10.416 -31.397 1.00 47.53 193 PHE A C 1
ATOM 1459 O O . PHE A 1 193 ? 30.599 -10.928 -32.501 1.00 47.53 193 PHE A O 1
ATOM 1466 N N . LEU A 1 194 ? 29.363 -9.678 -31.081 1.00 54.31 194 LEU A N 1
ATOM 1467 C CA . LEU A 1 194 ? 28.335 -9.181 -31.988 1.00 54.31 194 LEU A CA 1
ATOM 1468 C C . LEU A 1 194 ? 28.963 -8.239 -33.028 1.00 54.31 194 LEU A C 1
ATOM 1470 O O . LEU A 1 194 ? 28.748 -7.028 -33.018 1.00 54.31 194 LEU A O 1
ATOM 1474 N N . ASN A 1 195 ? 29.785 -8.782 -33.924 1.00 55.34 195 ASN A N 1
ATOM 1475 C CA . ASN A 1 195 ? 30.373 -8.044 -35.026 1.00 55.34 195 ASN A CA 1
ATOM 1476 C C . ASN A 1 195 ? 29.234 -7.596 -35.937 1.00 55.34 195 ASN A C 1
ATOM 1478 O O . ASN A 1 195 ? 28.643 -8.401 -36.647 1.00 55.34 195 ASN A O 1
ATOM 1482 N N . GLY A 1 196 ? 28.908 -6.306 -35.868 1.00 63.47 196 GLY A N 1
ATOM 1483 C CA . GLY A 1 196 ? 27.801 -5.726 -36.614 1.00 63.47 196 GLY A CA 1
ATOM 1484 C C . GLY A 1 196 ? 26.494 -5.607 -35.839 1.00 63.47 196 GLY A C 1
ATOM 1485 O O . GLY A 1 196 ? 25.505 -5.263 -36.470 1.00 63.47 196 GLY A O 1
ATOM 1486 N N . CYS A 1 197 ? 26.447 -5.821 -34.517 1.00 67.75 197 CYS A N 1
ATOM 1487 C CA . CYS A 1 197 ? 25.253 -5.516 -33.721 1.00 67.75 197 CYS A CA 1
ATOM 1488 C C . CYS A 1 197 ? 25.589 -4.671 -32.487 1.00 67.75 197 CYS A C 1
ATOM 1490 O O . CYS A 1 197 ? 26.637 -4.822 -31.867 1.00 67.75 197 CYS A O 1
ATOM 1492 N N . GLY A 1 198 ? 24.704 -3.729 -32.179 1.00 72.56 198 GLY A N 1
ATOM 1493 C CA . GLY A 1 198 ? 24.779 -2.855 -31.018 1.00 72.56 198 GLY A CA 1
ATOM 1494 C C . GLY A 1 198 ? 23.700 -3.213 -30.023 1.00 72.56 198 GLY A C 1
ATOM 1495 O O . GLY A 1 198 ? 22.594 -3.591 -30.411 1.00 72.56 198 GLY A O 1
ATOM 1496 N N . LEU A 1 199 ? 24.012 -3.071 -28.745 1.00 77.38 199 LEU A N 1
ATOM 1497 C CA . LEU A 1 199 ? 23.087 -3.370 -27.668 1.00 77.38 199 LEU A CA 1
ATOM 1498 C C . LEU A 1 199 ? 22.879 -2.127 -26.827 1.00 77.38 199 LEU A C 1
ATOM 1500 O O . LEU A 1 199 ? 23.791 -1.332 -26.620 1.00 77.38 199 LEU A O 1
ATOM 1504 N N . ALA A 1 200 ? 21.668 -1.957 -26.335 1.00 79.81 200 ALA A N 1
ATOM 1505 C CA . ALA A 1 200 ? 21.344 -0.912 -25.397 1.00 79.81 200 ALA A CA 1
ATOM 1506 C C . ALA A 1 200 ? 20.496 -1.489 -24.287 1.00 79.81 200 ALA A C 1
ATOM 1508 O O . ALA A 1 200 ? 19.398 -1.981 -24.527 1.00 79.81 200 ALA A O 1
ATOM 1509 N N . SER A 1 201 ? 21.012 -1.379 -23.071 1.00 86.25 201 SER A N 1
ATOM 1510 C CA . SER A 1 201 ? 20.282 -1.723 -21.868 1.00 86.25 201 SER A CA 1
ATOM 1511 C C . SER A 1 201 ? 20.185 -0.487 -20.996 1.00 86.25 201 SER A C 1
ATOM 1513 O O . SER A 1 201 ? 21.195 0.041 -20.537 1.00 86.25 201 SER A O 1
ATOM 1515 N N . LEU A 1 202 ? 18.964 -0.027 -20.772 1.00 88.56 202 LEU A N 1
ATOM 1516 C CA . LEU A 1 202 ? 18.646 1.088 -19.903 1.00 88.56 202 LEU A CA 1
ATOM 1517 C C . LEU A 1 202 ? 17.818 0.558 -18.736 1.00 88.56 202 LEU A C 1
ATOM 1519 O O . LEU A 1 202 ? 16.866 -0.193 -18.933 1.00 88.56 202 LEU A O 1
ATOM 1523 N N . SER A 1 203 ? 18.184 0.956 -17.523 1.00 91.56 203 SER A N 1
ATOM 1524 C CA . SER A 1 203 ? 17.376 0.729 -16.329 1.00 91.56 203 SER A CA 1
ATOM 1525 C C . SER A 1 203 ? 17.290 2.028 -15.544 1.00 91.56 203 SER A C 1
ATOM 1527 O O . SER A 1 203 ? 18.284 2.741 -15.384 1.00 91.56 203 SER A O 1
ATOM 1529 N N . ALA A 1 204 ? 16.086 2.361 -15.099 1.00 93.62 204 ALA A N 1
ATOM 1530 C CA . ALA A 1 204 ? 15.824 3.519 -14.268 1.00 93.62 204 ALA A CA 1
ATOM 1531 C C . ALA A 1 204 ? 14.790 3.158 -13.205 1.00 93.62 204 ALA A C 1
ATOM 1533 O O . ALA A 1 204 ? 13.792 2.500 -13.488 1.00 93.62 204 ALA A O 1
ATOM 1534 N N . GLY A 1 205 ? 15.026 3.623 -11.981 1.00 93.62 205 GLY A N 1
ATOM 1535 C CA . GLY A 1 205 ? 14.115 3.433 -10.862 1.00 93.62 205 GLY A CA 1
ATOM 1536 C C . GLY A 1 205 ? 13.530 4.754 -10.383 1.00 93.62 205 GLY A C 1
ATOM 1537 O O . GLY A 1 205 ? 14.200 5.788 -10.402 1.00 93.62 205 GLY A O 1
ATOM 1538 N N . ALA A 1 206 ? 12.294 4.719 -9.899 1.00 95.00 206 ALA A N 1
ATOM 1539 C CA . ALA A 1 206 ? 11.666 5.842 -9.216 1.00 95.00 206 ALA A CA 1
ATOM 1540 C C . ALA A 1 206 ? 10.942 5.351 -7.966 1.00 95.00 206 ALA A C 1
ATOM 1542 O O . ALA A 1 206 ? 10.394 4.257 -7.947 1.00 95.00 206 ALA A O 1
ATOM 1543 N N . LYS A 1 207 ? 10.898 6.170 -6.916 1.00 96.00 207 LYS A N 1
ATOM 1544 C CA . LYS A 1 207 ? 10.110 5.873 -5.715 1.00 96.00 207 LYS A CA 1
ATOM 1545 C C . LYS A 1 207 ? 9.027 6.916 -5.557 1.00 96.00 207 LYS A C 1
ATOM 1547 O O . LYS A 1 207 ? 9.297 8.110 -5.685 1.00 96.00 207 LYS A O 1
ATOM 1552 N N . LYS A 1 208 ? 7.812 6.480 -5.241 1.00 96.19 208 LYS A N 1
ATOM 1553 C CA . LYS A 1 208 ? 6.691 7.387 -5.007 1.00 96.19 208 LYS A CA 1
ATOM 1554 C C . LYS A 1 208 ? 5.972 7.040 -3.719 1.00 96.19 208 LYS A C 1
ATOM 1556 O O . LYS A 1 208 ? 5.621 5.891 -3.483 1.00 96.19 208 LYS A O 1
ATOM 1561 N N . THR A 1 209 ? 5.767 8.053 -2.883 1.00 97.25 209 THR A N 1
ATOM 1562 C CA . THR A 1 209 ? 4.920 7.948 -1.692 1.00 97.25 209 THR A CA 1
ATOM 1563 C C . THR A 1 209 ? 3.484 8.286 -2.070 1.00 97.25 209 THR A C 1
ATOM 1565 O O . THR A 1 209 ? 3.236 9.327 -2.682 1.00 97.25 209 THR A O 1
ATOM 1568 N N . PHE A 1 210 ? 2.550 7.433 -1.669 1.00 97.25 210 PHE A N 1
ATOM 1569 C CA . PHE A 1 210 ? 1.121 7.660 -1.794 1.00 97.25 210 PHE A CA 1
ATOM 1570 C C . PHE A 1 210 ? 0.511 7.891 -0.416 1.00 97.25 210 PHE A C 1
ATOM 1572 O O . PHE A 1 210 ? 0.848 7.229 0.568 1.00 97.25 210 PHE A O 1
ATOM 1579 N N . HIS A 1 211 ? -0.383 8.871 -0.366 1.00 98.12 211 HIS A N 1
ATOM 1580 C CA . HIS A 1 211 ? -1.193 9.181 0.798 1.00 98.12 211 HIS A CA 1
ATOM 1581 C C . HIS A 1 211 ? -2.631 8.870 0.440 1.00 98.12 211 HIS A C 1
ATOM 1583 O O . HIS A 1 211 ? -3.107 9.339 -0.591 1.00 98.12 211 HIS A O 1
ATOM 1589 N N . SER A 1 212 ? -3.321 8.119 1.281 1.00 98.31 212 SER A N 1
ATOM 1590 C CA . SER A 1 212 ? -4.675 7.675 0.989 1.00 98.31 212 SER A CA 1
ATOM 1591 C C . SER A 1 212 ? -5.572 7.876 2.196 1.00 98.31 212 SER A C 1
ATOM 1593 O O . SER A 1 212 ? -5.115 7.792 3.334 1.00 98.31 212 SER A O 1
ATOM 1595 N N . ILE A 1 213 ? -6.851 8.143 1.949 1.00 98.69 213 ILE A N 1
ATOM 1596 C CA . ILE A 1 213 ? -7.872 8.241 2.995 1.00 98.69 213 ILE A CA 1
ATOM 1597 C C . ILE A 1 213 ? -9.114 7.463 2.603 1.00 98.69 213 ILE A C 1
ATOM 1599 O O . ILE A 1 213 ? -9.431 7.363 1.419 1.00 98.69 213 ILE A O 1
ATOM 1603 N N . GLY A 1 214 ? -9.868 6.972 3.571 1.00 98.50 214 GLY A N 1
ATOM 1604 C CA . GLY A 1 214 ? -11.176 6.415 3.272 1.00 98.50 214 GLY A CA 1
ATOM 1605 C C . GLY A 1 214 ? -11.833 5.721 4.453 1.00 98.50 214 GLY A C 1
ATOM 1606 O O . GLY A 1 214 ? -11.361 5.845 5.581 1.00 98.50 214 GLY A O 1
ATOM 1607 N N . PRO A 1 215 ? -12.982 5.077 4.226 1.00 98.75 215 PRO A N 1
ATOM 1608 C CA . PRO A 1 215 ? -13.722 4.432 5.294 1.00 98.75 215 PRO A CA 1
ATOM 1609 C C . PRO A 1 215 ? -13.084 3.105 5.715 1.00 98.75 215 PRO A C 1
ATOM 1611 O O . PRO A 1 215 ? -12.585 2.335 4.889 1.00 98.75 215 PRO A O 1
ATOM 1614 N N . GLY A 1 216 ? -13.197 2.816 7.005 1.00 98.62 216 GLY A N 1
ATOM 1615 C CA . GLY A 1 216 ? -12.953 1.510 7.593 1.00 98.62 216 GLY A CA 1
ATOM 1616 C C . GLY A 1 216 ? -14.186 0.990 8.320 1.00 98.62 216 GLY A C 1
ATOM 1617 O O . GLY A 1 216 ? -15.049 1.752 8.768 1.00 98.62 216 GLY A O 1
ATOM 1618 N N . PHE A 1 217 ? -14.283 -0.328 8.417 1.00 98.69 217 PHE A N 1
ATOM 1619 C CA . PHE A 1 217 ? -15.270 -0.997 9.243 1.00 98.69 217 PHE A CA 1
ATOM 1620 C C . PHE A 1 217 ? -14.647 -2.216 9.901 1.00 98.69 217 PHE A C 1
ATOM 1622 O O . PHE A 1 217 ? -14.146 -3.113 9.225 1.00 98.69 217 PHE A O 1
ATOM 1629 N N . GLU A 1 218 ? -14.723 -2.256 11.223 1.00 98.69 218 GLU A N 1
ATOM 1630 C CA . GLU A 1 218 ? -14.242 -3.370 12.020 1.00 98.69 218 GLU A CA 1
ATOM 1631 C C . GLU A 1 218 ? -15.384 -3.994 12.828 1.00 98.69 218 GLU A C 1
ATOM 1633 O O . GLU A 1 218 ? -16.245 -3.306 13.388 1.00 98.69 218 GLU A O 1
ATOM 1638 N N . VAL A 1 219 ? -15.374 -5.324 12.884 1.00 98.50 219 VAL A N 1
ATOM 1639 C CA . VAL A 1 219 ? -16.197 -6.125 13.786 1.00 98.50 219 VAL A CA 1
ATOM 1640 C C . VAL A 1 219 ? -15.273 -6.802 14.773 1.00 98.50 219 VAL A C 1
ATOM 1642 O O . VAL A 1 219 ? -14.323 -7.481 14.388 1.00 98.50 219 VAL A O 1
ATOM 1645 N N . GLU A 1 220 ? -15.577 -6.646 16.049 1.00 98.06 220 GLU A N 1
ATOM 1646 C CA . GLU A 1 220 ? -14.737 -7.140 17.123 1.00 98.06 220 GLU A CA 1
ATOM 1647 C C . GLU A 1 220 ? -15.564 -7.854 18.182 1.00 98.06 220 GLU A C 1
ATOM 1649 O O . GLU A 1 220 ? -16.640 -7.394 18.553 1.00 98.06 220 GLU A O 1
ATOM 1654 N N . MET A 1 221 ? -15.046 -8.962 18.702 1.00 97.81 221 MET A N 1
ATOM 1655 C CA . MET A 1 221 ? -15.700 -9.748 19.738 1.00 97.81 221 MET A CA 1
ATOM 1656 C C . MET A 1 221 ? -14.737 -10.042 20.886 1.00 97.81 221 MET A C 1
ATOM 1658 O O . MET A 1 221 ? -13.612 -10.499 20.663 1.00 97.81 221 MET A O 1
ATOM 1662 N N . ASP A 1 222 ? -15.198 -9.832 22.118 1.00 96.12 222 ASP A N 1
ATOM 1663 C CA . ASP A 1 222 ? -14.463 -10.242 23.316 1.00 96.12 222 ASP A CA 1
ATOM 1664 C C . ASP A 1 222 ? -14.331 -11.771 23.351 1.00 96.12 222 ASP A C 1
ATOM 1666 O O . ASP A 1 222 ? -15.305 -12.503 23.163 1.00 96.12 222 ASP A O 1
ATOM 1670 N N . THR A 1 223 ? -13.125 -12.266 23.627 1.00 94.44 223 THR A N 1
ATOM 1671 C CA . THR A 1 223 ? -12.829 -13.709 23.637 1.00 94.44 223 THR A CA 1
ATOM 1672 C C . THR A 1 223 ? -12.484 -14.220 25.031 1.00 94.44 223 THR A C 1
ATOM 1674 O O . THR A 1 223 ? -13.057 -15.219 25.470 1.00 94.44 223 THR A O 1
ATOM 1677 N N . ALA A 1 224 ? -11.589 -13.538 25.751 1.00 94.00 224 ALA A N 1
ATOM 1678 C CA . ALA A 1 224 ? -11.111 -13.969 27.063 1.00 94.00 224 ALA A CA 1
ATOM 1679 C C . ALA A 1 224 ? -10.647 -12.785 27.918 1.00 94.00 224 ALA A C 1
ATOM 1681 O O . ALA A 1 224 ? -9.992 -11.879 27.409 1.00 94.00 224 ALA A O 1
ATOM 1682 N N . ARG A 1 225 ? -10.954 -12.804 29.221 1.00 92.81 225 ARG A N 1
ATOM 1683 C CA . ARG A 1 225 ? -10.511 -11.791 30.194 1.00 92.81 225 ARG A CA 1
ATOM 1684 C C . ARG A 1 225 ? -9.605 -12.422 31.242 1.00 92.81 225 ARG A C 1
ATOM 1686 O O . ARG A 1 225 ? -9.962 -13.455 31.803 1.00 92.81 225 ARG A O 1
ATOM 1693 N N . THR A 1 226 ? -8.504 -11.748 31.555 1.00 92.81 226 THR A N 1
ATOM 1694 C CA . THR A 1 226 ? -7.607 -12.104 32.658 1.00 92.81 226 THR A CA 1
ATOM 1695 C C . THR A 1 226 ? -7.291 -10.845 33.462 1.00 92.81 226 THR A C 1
ATOM 1697 O O . THR A 1 226 ? -6.455 -10.036 33.062 1.00 92.81 226 THR A O 1
ATOM 1700 N N . GLY A 1 227 ? -7.983 -10.667 34.593 1.00 91.88 227 GLY A N 1
ATOM 1701 C CA . GLY A 1 227 ? -7.883 -9.460 35.420 1.00 91.88 227 GLY A CA 1
ATOM 1702 C C . GLY A 1 227 ? -8.228 -8.192 34.622 1.00 91.88 227 GLY A C 1
ATOM 1703 O O . GLY A 1 227 ? -9.289 -8.152 33.983 1.00 91.88 227 GLY A O 1
ATOM 1704 N N . PRO A 1 228 ? -7.339 -7.179 34.586 1.00 92.12 228 PRO A N 1
ATOM 1705 C CA . PRO A 1 228 ? -7.589 -5.946 33.848 1.00 92.12 228 PRO A CA 1
ATOM 1706 C C . PRO A 1 228 ? -7.384 -6.089 32.334 1.00 92.12 228 PRO A C 1
ATOM 1708 O O . PRO A 1 228 ? -7.614 -5.136 31.600 1.00 92.12 228 PRO A O 1
ATOM 1711 N N . LEU A 1 229 ? -6.933 -7.242 31.832 1.00 94.50 229 LEU A N 1
ATOM 1712 C CA . LEU A 1 229 ? -6.666 -7.435 30.408 1.00 94.50 229 LEU A CA 1
ATOM 1713 C C . LEU A 1 229 ? -7.821 -8.160 29.717 1.00 94.50 229 LEU A C 1
ATOM 1715 O O . LEU A 1 229 ? -8.201 -9.268 30.105 1.00 94.50 229 LEU A O 1
ATOM 1719 N N . MET A 1 230 ? -8.341 -7.550 28.655 1.00 95.38 230 MET A N 1
ATOM 1720 C CA . MET A 1 230 ? -9.382 -8.113 27.797 1.00 95.38 230 MET A CA 1
ATOM 1721 C C . MET A 1 230 ? -8.813 -8.428 26.415 1.00 95.38 230 MET A C 1
ATOM 1723 O O . MET A 1 230 ? -8.367 -7.527 25.707 1.00 95.38 230 MET A O 1
ATOM 1727 N N . LEU A 1 231 ? -8.849 -9.703 26.029 1.00 97.25 231 LEU A N 1
ATOM 1728 C CA . LEU A 1 231 ? -8.483 -10.175 24.698 1.00 97.25 231 LEU A CA 1
ATOM 1729 C C . LEU A 1 231 ? -9.713 -10.193 23.791 1.00 97.25 231 LEU A C 1
ATOM 1731 O O . LEU A 1 231 ? -10.734 -10.806 24.117 1.00 97.25 231 LEU A O 1
ATOM 1735 N N . SER A 1 232 ? -9.584 -9.590 22.618 1.00 97.56 232 SER A N 1
ATOM 1736 C CA . SER A 1 232 ? -10.618 -9.532 21.586 1.00 97.56 232 SER A CA 1
ATOM 1737 C C . SER A 1 232 ? -10.066 -10.020 20.252 1.00 97.56 232 SER A C 1
ATOM 1739 O O . SER A 1 232 ? -8.899 -9.789 19.940 1.00 97.56 232 SER A O 1
ATOM 1741 N N . LEU A 1 233 ? -10.912 -10.674 19.464 1.00 98.12 233 LEU A N 1
ATOM 1742 C CA . LEU A 1 233 ? -10.643 -10.995 18.065 1.00 98.12 233 LEU A CA 1
ATOM 1743 C C . LEU A 1 233 ? -11.388 -9.983 17.199 1.00 98.12 233 LEU A C 1
ATOM 1745 O O . LEU A 1 233 ? -12.559 -9.707 17.466 1.00 98.12 233 LEU A O 1
ATOM 1749 N N . TYR A 1 234 ? -10.742 -9.463 16.159 1.00 98.38 234 TYR A N 1
ATOM 1750 C CA . TYR A 1 234 ? -11.398 -8.573 15.211 1.00 98.38 234 TYR A CA 1
ATOM 1751 C C . TYR A 1 234 ? -11.101 -8.926 13.759 1.00 98.38 234 TYR A C 1
ATOM 1753 O O . TYR A 1 234 ? -10.064 -9.506 13.429 1.00 98.38 234 TYR A O 1
ATOM 1761 N N . VAL A 1 235 ? -12.037 -8.535 12.900 1.00 98.62 235 VAL A N 1
ATOM 1762 C CA . VAL A 1 235 ? -11.911 -8.534 11.445 1.00 98.62 235 VAL A CA 1
ATOM 1763 C C . VAL A 1 235 ? -12.233 -7.127 10.963 1.00 98.62 235 VAL A C 1
ATOM 1765 O O . VAL A 1 235 ? -13.235 -6.547 11.381 1.00 98.62 235 VAL A O 1
ATOM 1768 N N . SER A 1 236 ? -11.389 -6.576 10.097 1.00 98.38 236 SER A N 1
ATOM 1769 C CA . SER A 1 236 ? -11.538 -5.224 9.560 1.00 98.38 236 SER A CA 1
ATOM 1770 C C . SER A 1 236 ? -11.461 -5.227 8.038 1.00 98.38 236 SER A C 1
ATOM 1772 O O . SER A 1 236 ? -10.695 -5.984 7.441 1.00 98.38 236 SER A O 1
ATOM 1774 N N . ALA A 1 237 ? -12.271 -4.378 7.415 1.00 98.62 237 ALA A N 1
ATOM 1775 C CA . ALA A 1 237 ? -12.250 -4.096 5.990 1.00 98.62 237 ALA A CA 1
ATOM 1776 C C . ALA A 1 237 ? -12.170 -2.583 5.782 1.00 98.62 237 ALA A C 1
ATOM 1778 O O . ALA A 1 237 ? -12.926 -1.818 6.382 1.00 98.62 237 ALA A O 1
ATOM 1779 N N . GLN A 1 238 ? -11.251 -2.147 4.928 1.00 98.50 238 GLN A N 1
ATOM 1780 C CA . GLN A 1 238 ? -10.969 -0.738 4.685 1.00 98.50 238 GLN A CA 1
ATOM 1781 C C . GLN A 1 238 ? -10.851 -0.479 3.186 1.00 98.50 238 GLN A C 1
ATOM 1783 O O . GLN A 1 238 ? -10.304 -1.294 2.438 1.00 98.50 238 GLN A O 1
ATOM 1788 N N . ALA A 1 239 ? -11.358 0.672 2.758 1.00 98.62 239 ALA A N 1
ATOM 1789 C CA . ALA A 1 239 ? -11.229 1.164 1.396 1.00 98.62 239 ALA A CA 1
ATOM 1790 C C . ALA A 1 239 ? -10.506 2.507 1.435 1.00 98.62 239 ALA A C 1
ATOM 1792 O O . ALA A 1 239 ? -10.943 3.437 2.105 1.00 98.62 239 ALA A O 1
ATOM 1793 N N . TYR A 1 240 ? -9.408 2.613 0.705 1.00 98.50 240 TYR A N 1
ATOM 1794 C CA . TYR A 1 240 ? -8.554 3.786 0.652 1.00 98.50 240 TYR A CA 1
ATOM 1795 C C . TYR A 1 240 ? -8.666 4.433 -0.713 1.00 98.50 240 TYR A C 1
ATOM 1797 O O . TYR A 1 240 ? -8.604 3.740 -1.721 1.00 98.50 240 TYR A O 1
ATOM 1805 N N . ARG A 1 241 ? -8.803 5.757 -0.739 1.00 98.31 241 ARG A N 1
ATOM 1806 C CA . ARG A 1 241 ? -8.683 6.562 -1.946 1.00 98.31 241 ARG A CA 1
ATOM 1807 C C . ARG A 1 241 ? -7.349 7.290 -1.958 1.00 98.31 241 ARG A C 1
ATOM 1809 O O . ARG A 1 241 ? -7.088 8.074 -1.043 1.00 98.31 241 ARG A O 1
ATOM 1816 N N . VAL A 1 242 ? -6.549 7.092 -3.001 1.00 97.81 242 VAL A N 1
ATOM 1817 C CA . VAL A 1 242 ? -5.280 7.806 -3.199 1.00 97.81 242 VAL A CA 1
ATOM 1818 C C . VAL A 1 242 ? -5.532 9.306 -3.378 1.00 97.81 242 VAL A C 1
ATOM 1820 O O . VAL A 1 242 ? -6.381 9.733 -4.166 1.00 97.81 242 VAL A O 1
ATOM 1823 N N . LEU A 1 243 ? -4.772 10.116 -2.648 1.00 97.38 243 LEU A N 1
ATOM 1824 C CA . LEU A 1 243 ? -4.775 11.572 -2.708 1.00 97.38 243 LEU A CA 1
ATOM 1825 C C . LEU A 1 243 ? -3.651 12.088 -3.613 1.00 97.38 243 LEU A C 1
ATOM 1827 O O . LEU A 1 243 ? -2.529 11.585 -3.604 1.00 97.38 243 LEU A O 1
ATOM 1831 N N . GLY A 1 244 ? -3.939 13.163 -4.347 1.00 94.88 244 GLY A N 1
ATOM 1832 C CA . GLY A 1 244 ? -2.957 13.843 -5.191 1.00 94.88 244 GLY A CA 1
ATOM 1833 C C . GLY A 1 244 ? -2.698 13.140 -6.525 1.00 94.88 244 GLY A C 1
ATOM 1834 O O . GLY A 1 244 ? -3.596 12.539 -7.115 1.00 94.88 244 GLY A O 1
ATOM 1835 N N . SER A 1 245 ? -1.471 13.277 -7.039 1.00 93.75 245 SER A N 1
ATOM 1836 C CA . SER A 1 2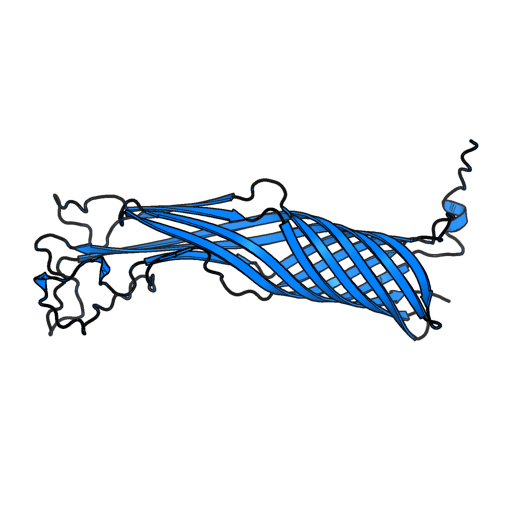45 ? -1.090 12.678 -8.321 1.00 93.75 245 SER A CA 1
ATOM 1837 C C . SER A 1 245 ? -0.978 11.164 -8.189 1.00 93.75 245 SER A C 1
ATOM 1839 O O . SER A 1 245 ? -0.169 10.664 -7.406 1.00 93.75 245 SER A O 1
ATOM 1841 N N . ARG A 1 246 ? -1.706 10.436 -9.033 1.00 94.38 246 ARG A N 1
ATOM 1842 C CA . ARG A 1 246 ? -1.629 8.973 -9.151 1.00 94.38 246 ARG A CA 1
ATOM 1843 C C . ARG A 1 246 ? -0.596 8.509 -10.180 1.00 94.38 246 ARG A C 1
ATOM 1845 O O . ARG A 1 246 ? -0.251 7.337 -10.197 1.00 94.38 246 ARG A O 1
ATOM 1852 N N . ASN A 1 247 ? -0.012 9.446 -10.933 1.00 94.81 247 ASN A N 1
ATOM 1853 C CA . ASN A 1 247 ? 0.833 9.132 -12.085 1.00 94.81 247 ASN A CA 1
ATOM 1854 C C . ASN A 1 247 ? 2.321 9.246 -11.739 1.00 94.81 247 ASN A C 1
ATOM 1856 O O . ASN A 1 247 ? 2.738 10.226 -11.113 1.00 94.81 247 ASN A O 1
ATOM 1860 N N . ALA A 1 248 ? 3.121 8.262 -12.121 1.00 93.88 248 ALA A N 1
ATOM 1861 C CA . ALA A 1 248 ? 4.575 8.313 -12.079 1.00 93.88 248 ALA A CA 1
ATOM 1862 C C . ALA A 1 248 ? 5.109 8.215 -13.509 1.00 93.88 248 ALA A C 1
ATOM 1864 O O . ALA A 1 248 ? 4.686 7.347 -14.267 1.00 93.88 248 ALA A O 1
ATOM 1865 N N . THR A 1 249 ? 6.024 9.109 -13.869 1.00 95.50 249 THR A N 1
ATOM 1866 C CA . THR A 1 249 ? 6.692 9.084 -15.171 1.00 95.50 249 THR A CA 1
ATOM 1867 C C . THR A 1 249 ? 8.171 8.823 -14.943 1.00 95.50 249 THR A C 1
ATOM 1869 O O . THR A 1 249 ? 8.796 9.498 -14.125 1.00 95.50 249 THR A O 1
ATOM 1872 N N . ILE A 1 250 ? 8.714 7.835 -15.645 1.00 95.62 250 ILE A N 1
ATOM 1873 C CA . ILE A 1 250 ? 10.135 7.498 -15.649 1.00 95.62 250 ILE A CA 1
ATOM 1874 C C . ILE A 1 250 ? 10.638 7.734 -17.063 1.00 95.62 250 ILE A C 1
ATOM 1876 O O . ILE A 1 250 ? 10.139 7.132 -18.011 1.00 95.62 250 ILE A O 1
ATOM 1880 N N . GLU A 1 251 ? 11.624 8.610 -17.197 1.00 94.31 251 GLU A N 1
ATOM 1881 C CA . GLU A 1 251 ? 12.297 8.892 -18.459 1.00 94.31 251 GLU A CA 1
ATOM 1882 C C . GLU A 1 251 ? 13.739 8.412 -18.361 1.00 94.31 251 GLU A C 1
ATOM 1884 O O . GLU A 1 251 ? 14.422 8.646 -17.363 1.00 94.31 251 GLU A O 1
ATOM 1889 N N . MET A 1 252 ? 14.200 7.731 -19.401 1.00 92.44 252 MET A N 1
ATOM 1890 C CA . MET A 1 252 ? 15.572 7.258 -19.519 1.00 92.44 252 MET A CA 1
ATOM 1891 C C . MET A 1 252 ? 16.109 7.597 -20.899 1.00 92.44 252 MET A C 1
ATOM 1893 O O . MET A 1 252 ? 15.376 7.563 -21.893 1.00 92.44 252 MET A O 1
ATOM 1897 N N . SER A 1 253 ? 17.401 7.897 -20.953 1.00 89.69 253 SER A N 1
ATOM 1898 C CA . SER A 1 253 ? 18.113 8.075 -22.204 1.00 89.69 253 SER A CA 1
ATOM 1899 C C . SER A 1 253 ? 19.478 7.400 -22.177 1.00 89.69 253 SER A C 1
ATOM 1901 O O . SER A 1 253 ? 20.103 7.268 -21.125 1.00 89.69 253 SER A O 1
ATOM 1903 N N . GLY A 1 254 ? 19.941 6.947 -23.337 1.00 86.25 254 GLY A N 1
ATOM 1904 C CA . GLY A 1 254 ? 21.264 6.351 -23.479 1.00 86.25 254 GLY A CA 1
ATOM 1905 C C . GLY A 1 254 ? 21.658 6.128 -24.931 1.00 86.25 254 GLY A C 1
ATOM 1906 O O . GLY A 1 254 ? 21.053 6.686 -25.846 1.00 86.25 254 GLY A O 1
ATOM 1907 N N . ALA A 1 255 ? 22.698 5.333 -25.143 1.00 83.31 255 ALA A N 1
ATOM 1908 C CA . ALA A 1 255 ? 23.249 5.039 -26.461 1.00 83.31 255 ALA A CA 1
ATOM 1909 C C . ALA A 1 255 ? 23.585 3.548 -26.575 1.00 83.31 255 ALA A C 1
ATOM 1911 O O . ALA A 1 255 ? 23.695 2.857 -25.563 1.00 83.31 255 ALA A O 1
ATOM 1912 N N . TYR A 1 256 ? 23.736 3.069 -27.808 1.00 80.38 256 TYR A N 1
ATOM 1913 C CA . TYR A 1 256 ? 24.181 1.704 -28.077 1.00 80.38 256 TYR A CA 1
ATOM 1914 C C . TYR A 1 256 ? 25.662 1.515 -27.738 1.00 80.38 256 TYR A C 1
ATOM 1916 O O . TYR A 1 256 ? 26.472 2.418 -27.955 1.00 80.38 256 TYR A O 1
ATOM 1924 N N . ASP A 1 257 ? 25.999 0.317 -27.270 1.00 74.31 257 ASP A N 1
ATOM 1925 C CA . ASP A 1 257 ? 27.359 -0.156 -27.044 1.00 74.31 257 ASP A CA 1
ATOM 1926 C C . ASP A 1 257 ? 27.585 -1.470 -27.831 1.00 74.31 257 ASP A C 1
ATOM 1928 O O . ASP A 1 257 ? 26.816 -2.423 -27.651 1.00 74.31 257 ASP A O 1
ATOM 1932 N N . PRO A 1 258 ? 28.571 -1.534 -28.751 1.00 71.19 258 PRO A N 1
ATOM 1933 C CA . PRO A 1 258 ? 29.401 -0.418 -29.219 1.00 71.19 258 PRO A CA 1
ATOM 1934 C C . PRO A 1 258 ? 28.574 0.627 -29.989 1.00 71.19 258 PRO A C 1
ATOM 1936 O O . PRO A 1 258 ? 27.542 0.272 -30.571 1.00 71.19 258 PRO A O 1
ATOM 1939 N N . PRO A 1 259 ? 29.008 1.904 -30.032 1.00 73.81 259 PRO A N 1
ATOM 1940 C CA . PRO A 1 259 ? 28.289 2.950 -30.746 1.00 73.81 259 PRO A CA 1
ATOM 1941 C C . PRO A 1 259 ? 28.180 2.635 -32.249 1.00 73.81 259 PRO A C 1
ATOM 1943 O O . PRO A 1 259 ? 29.091 2.028 -32.822 1.00 73.81 259 PRO A O 1
ATOM 1946 N N . PRO A 1 260 ? 27.090 3.057 -32.915 1.00 73.69 260 PRO A N 1
ATOM 1947 C CA . PRO A 1 260 ? 26.886 2.795 -34.334 1.00 73.69 260 PRO A CA 1
ATOM 1948 C C . PRO A 1 260 ? 27.985 3.435 -35.193 1.00 73.69 260 PRO A C 1
ATOM 1950 O O . PRO A 1 260 ? 28.406 4.555 -34.894 1.00 73.69 260 PRO A O 1
ATOM 1953 N N . PRO A 1 261 ? 28.401 2.800 -36.306 1.00 72.94 261 PRO A N 1
ATOM 1954 C CA . PRO A 1 261 ? 29.258 3.447 -37.293 1.00 72.94 261 PRO A CA 1
ATOM 1955 C C . PRO A 1 261 ? 28.636 4.752 -37.808 1.00 72.94 261 PRO A C 1
ATOM 1957 O O . PRO A 1 261 ? 27.415 4.851 -37.976 1.00 72.94 261 PRO A O 1
ATOM 1960 N N . GLU A 1 262 ? 29.477 5.743 -38.101 1.00 70.19 262 GLU A N 1
ATOM 1961 C CA . GLU A 1 262 ? 29.039 7.028 -38.648 1.00 70.19 262 GLU A CA 1
ATOM 1962 C C . GLU A 1 262 ? 28.268 6.818 -39.968 1.00 70.19 262 GLU A C 1
ATOM 1964 O O . GLU A 1 262 ? 28.716 6.098 -40.860 1.00 70.19 262 GLU A O 1
ATOM 1969 N N . GLY A 1 263 ? 27.066 7.397 -40.075 1.00 63.66 263 GLY A N 1
ATOM 1970 C CA . GLY A 1 263 ? 26.156 7.182 -41.211 1.00 63.66 263 GLY A CA 1
ATOM 1971 C C . GLY A 1 263 ? 25.187 5.996 -41.072 1.00 63.66 263 GLY A C 1
ATOM 1972 O O . GLY A 1 263 ? 24.366 5.784 -41.964 1.00 63.66 263 GLY A O 1
ATOM 1973 N N . SER A 1 264 ? 25.226 5.245 -39.963 1.00 65.31 264 SER A N 1
ATOM 1974 C CA . SER A 1 264 ? 24.209 4.234 -39.640 1.00 65.31 264 SER A CA 1
ATOM 1975 C C . SER A 1 264 ? 22.846 4.879 -39.324 1.00 65.31 264 SER A C 1
ATOM 1977 O O . SER A 1 264 ? 22.805 5.881 -38.606 1.00 65.31 264 SER A O 1
ATOM 1979 N N . PRO A 1 265 ? 21.710 4.295 -39.762 1.00 58.53 265 PRO A N 1
ATOM 1980 C CA . PRO A 1 265 ? 20.373 4.761 -39.375 1.00 58.53 265 PRO A CA 1
ATOM 1981 C C . PRO A 1 265 ? 20.097 4.620 -37.867 1.00 58.53 265 PRO A C 1
ATOM 1983 O O . PRO A 1 265 ? 19.166 5.239 -37.362 1.00 58.53 265 PRO A O 1
ATOM 1986 N N . ALA A 1 266 ? 20.909 3.836 -37.148 1.00 61.34 266 ALA A N 1
ATOM 1987 C CA . ALA A 1 266 ? 20.845 3.676 -35.695 1.00 61.34 266 ALA A CA 1
ATOM 1988 C C . ALA A 1 266 ? 21.652 4.736 -34.917 1.00 61.34 266 ALA A C 1
ATOM 1990 O O . ALA A 1 266 ? 21.739 4.647 -33.694 1.00 61.34 266 ALA A O 1
ATOM 1991 N N . ASN A 1 267 ? 22.263 5.719 -35.596 1.00 59.88 267 ASN A N 1
ATOM 1992 C CA . ASN A 1 267 ? 23.015 6.791 -34.948 1.00 59.88 267 ASN A CA 1
ATOM 1993 C C . ASN A 1 267 ? 22.056 7.720 -34.185 1.00 59.88 267 ASN A C 1
ATOM 1995 O O . ASN A 1 267 ? 21.393 8.569 -34.781 1.00 59.88 267 ASN A O 1
ATOM 1999 N N . GLY A 1 268 ? 21.938 7.537 -32.870 1.00 67.88 268 GLY A N 1
ATOM 2000 C CA . GLY A 1 268 ? 21.040 8.355 -32.067 1.00 67.88 268 GLY A CA 1
ATOM 2001 C C . GLY A 1 268 ? 20.967 7.965 -30.597 1.00 67.88 268 GLY A C 1
ATOM 2002 O O . GLY A 1 268 ? 21.327 6.860 -30.193 1.00 67.88 268 GLY A O 1
ATOM 2003 N N . THR A 1 269 ? 20.477 8.911 -29.800 1.00 78.38 269 THR A N 1
ATOM 2004 C CA . THR A 1 269 ? 20.111 8.697 -28.402 1.00 78.38 269 THR A CA 1
ATOM 2005 C C . THR A 1 269 ? 18.814 7.895 -28.331 1.00 78.38 269 THR A C 1
ATOM 2007 O O . THR A 1 269 ? 17.795 8.255 -28.930 1.00 78.38 269 THR A O 1
ATOM 2010 N N . ILE A 1 270 ? 18.849 6.811 -27.573 1.00 84.88 270 ILE A N 1
ATOM 2011 C CA . ILE A 1 270 ? 17.681 6.017 -27.216 1.00 84.88 270 ILE A CA 1
ATOM 2012 C C . ILE A 1 270 ? 16.990 6.757 -26.094 1.00 84.88 270 ILE A C 1
ATOM 2014 O O . ILE A 1 270 ? 17.614 7.003 -25.072 1.00 84.88 270 ILE A O 1
ATOM 2018 N N . ASN A 1 271 ? 15.722 7.087 -26.286 1.00 89.25 271 ASN A N 1
ATOM 2019 C CA . ASN A 1 271 ? 14.865 7.671 -25.273 1.00 89.25 271 ASN A CA 1
ATOM 2020 C C . ASN A 1 271 ? 13.705 6.714 -25.025 1.00 89.25 271 ASN A C 1
ATOM 2022 O O . ASN A 1 271 ? 13.085 6.201 -25.964 1.00 89.25 271 ASN A O 1
ATOM 2026 N N . ALA A 1 272 ? 13.397 6.495 -23.757 1.00 91.75 272 ALA A N 1
ATOM 2027 C CA . ALA A 1 272 ? 12.234 5.727 -23.375 1.00 91.75 272 ALA 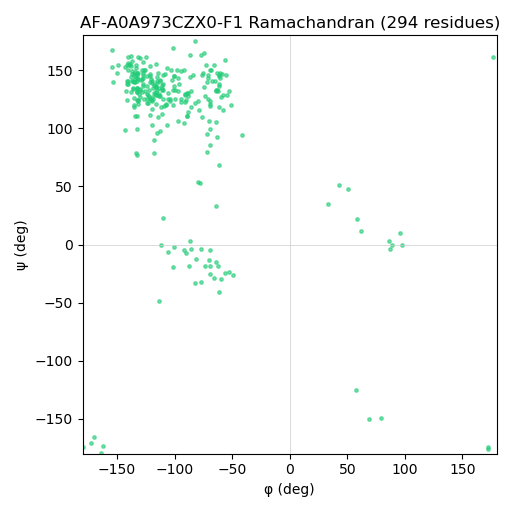A CA 1
ATOM 2028 C C . ALA A 1 272 ? 11.520 6.380 -22.203 1.00 91.75 272 ALA A C 1
ATOM 2030 O O . ALA A 1 272 ? 12.146 6.943 -21.303 1.00 91.75 272 ALA A O 1
ATOM 2031 N N . THR A 1 273 ? 10.199 6.279 -22.232 1.00 95.00 273 THR A N 1
ATOM 2032 C CA . THR A 1 273 ? 9.321 6.862 -21.229 1.00 95.00 273 THR A CA 1
ATOM 2033 C C . THR A 1 273 ? 8.325 5.809 -20.782 1.00 95.00 273 THR A C 1
ATOM 2035 O O . THR A 1 273 ? 7.585 5.265 -21.605 1.00 95.00 273 THR A O 1
ATOM 2038 N N . ALA A 1 274 ? 8.281 5.555 -19.479 1.00 95.62 274 ALA A N 1
ATOM 2039 C CA . ALA A 1 274 ? 7.231 4.788 -18.833 1.00 95.62 274 ALA A CA 1
ATOM 2040 C C . ALA A 1 274 ? 6.312 5.730 -18.054 1.00 95.62 274 ALA A C 1
ATOM 2042 O O . ALA A 1 274 ? 6.775 6.568 -17.284 1.00 95.62 274 ALA A O 1
ATOM 2043 N N . THR A 1 275 ? 5.008 5.591 -18.261 1.00 96.44 275 THR A N 1
ATOM 2044 C CA . THR A 1 275 ? 3.957 6.241 -17.479 1.00 96.44 275 THR A CA 1
ATOM 2045 C C . THR A 1 275 ? 3.202 5.168 -16.720 1.00 96.44 275 THR A C 1
ATOM 2047 O O . THR A 1 275 ? 2.752 4.188 -17.307 1.00 96.44 275 THR A O 1
ATOM 2050 N N . ILE A 1 276 ? 3.081 5.355 -15.416 1.00 96.50 276 ILE A N 1
ATOM 2051 C CA . ILE A 1 276 ? 2.456 4.419 -14.490 1.00 96.50 276 ILE A CA 1
ATOM 2052 C C . ILE A 1 276 ? 1.322 5.164 -13.805 1.00 96.50 276 ILE A C 1
ATOM 2054 O O . ILE A 1 276 ? 1.553 6.240 -13.255 1.00 96.50 276 ILE A O 1
ATOM 2058 N N . GLU A 1 277 ? 0.114 4.620 -13.834 1.00 97.00 277 GLU A N 1
ATOM 2059 C CA . GLU A 1 277 ? -1.064 5.189 -13.192 1.00 97.00 277 GLU A CA 1
ATOM 2060 C C . GLU A 1 277 ? -1.606 4.219 -12.148 1.00 97.00 277 GLU A C 1
ATOM 2062 O O . GLU A 1 277 ? -1.886 3.056 -12.413 1.00 97.00 277 GLU A O 1
ATOM 2067 N N . HIS A 1 278 ? -1.744 4.717 -10.926 1.00 95.62 278 HIS A N 1
ATOM 2068 C CA . HIS A 1 278 ? -2.350 3.967 -9.841 1.00 95.62 278 HIS A CA 1
ATOM 2069 C C . HIS A 1 278 ? -3.871 4.138 -9.875 1.00 95.62 278 HIS A C 1
ATOM 2071 O O . HIS A 1 278 ? -4.358 5.275 -9.926 1.00 95.62 278 HIS A O 1
ATOM 2077 N N . GLU A 1 279 ? -4.641 3.055 -9.772 1.00 96.75 279 GLU A N 1
ATOM 2078 C CA . GLU A 1 279 ? -6.092 3.165 -9.591 1.00 96.75 279 GLU A CA 1
ATOM 2079 C C . GLU A 1 279 ? -6.395 3.949 -8.303 1.00 96.75 279 GLU A C 1
ATOM 2081 O O . GLU A 1 279 ? -5.615 3.928 -7.342 1.00 96.75 279 GLU A O 1
ATOM 2086 N N . PRO A 1 280 ? -7.492 4.724 -8.270 1.00 97.12 280 PRO A N 1
ATOM 2087 C CA . PRO A 1 280 ? -7.740 5.650 -7.187 1.00 97.12 280 PRO A CA 1
ATOM 2088 C C . PRO A 1 280 ? -8.166 4.936 -5.913 1.00 97.12 280 PRO A C 1
ATOM 2090 O O . PRO A 1 280 ? -8.104 5.583 -4.876 1.00 97.12 280 PRO A O 1
ATOM 2093 N N . TRP A 1 281 ? -8.625 3.683 -5.992 1.00 98.00 281 TRP A N 1
ATOM 2094 C CA . TRP A 1 281 ? -9.126 2.911 -4.861 1.00 98.00 281 TRP A CA 1
ATOM 2095 C C . TRP A 1 281 ? -8.315 1.641 -4.619 1.00 98.00 281 TRP A C 1
ATOM 2097 O O . TRP A 1 281 ? -7.942 0.925 -5.546 1.00 98.00 281 TRP A O 1
ATOM 2107 N N . ASN A 1 282 ? -8.104 1.360 -3.340 1.00 97.38 282 ASN A N 1
ATOM 2108 C CA . ASN A 1 282 ? -7.252 0.304 -2.824 1.00 97.38 282 ASN A CA 1
ATOM 2109 C C . ASN A 1 282 ? -7.965 -0.298 -1.609 1.00 97.38 282 ASN A C 1
ATOM 2111 O O . ASN A 1 282 ? -8.563 0.432 -0.816 1.00 97.38 282 ASN A O 1
ATOM 2115 N N . TYR A 1 283 ? -7.905 -1.614 -1.434 1.00 98.44 283 TYR A N 1
ATOM 2116 C CA . TYR A 1 283 ? -8.670 -2.311 -0.399 1.00 98.44 283 TYR A CA 1
ATOM 2117 C C . TYR A 1 283 ? -7.741 -3.063 0.545 1.00 98.44 283 TYR A C 1
ATOM 2119 O O . TYR A 1 283 ? -6.755 -3.659 0.116 1.00 98.44 283 TYR A O 1
ATOM 2127 N N . ARG A 1 284 ? -8.048 -3.029 1.842 1.00 98.19 284 ARG A N 1
ATOM 2128 C CA . ARG A 1 284 ? -7.274 -3.707 2.887 1.00 98.19 284 ARG A CA 1
ATOM 2129 C C . ARG A 1 284 ? -8.214 -4.524 3.764 1.00 98.19 284 ARG A C 1
ATOM 2131 O O . ARG A 1 284 ? -9.204 -3.997 4.266 1.00 98.19 284 ARG A O 1
ATOM 2138 N N . GLY A 1 285 ? -7.907 -5.806 3.930 1.00 98.62 285 GLY A N 1
ATOM 2139 C CA . GLY A 1 285 ? -8.610 -6.718 4.830 1.00 98.62 285 GLY A CA 1
ATOM 2140 C C . GLY A 1 285 ? -7.670 -7.192 5.929 1.00 98.62 285 GLY A C 1
ATOM 2141 O O . GLY A 1 285 ? -6.571 -7.650 5.627 1.00 98.62 285 GLY A O 1
ATOM 2142 N N . LEU A 1 286 ? -8.087 -7.083 7.190 1.00 98.56 286 LEU A N 1
ATOM 2143 C CA . LEU A 1 286 ? -7.272 -7.404 8.362 1.00 98.56 286 LEU A CA 1
ATOM 2144 C C . LEU A 1 286 ? -7.997 -8.380 9.290 1.00 98.56 286 LEU A C 1
ATOM 2146 O O . LEU A 1 286 ? -9.215 -8.315 9.455 1.00 98.56 286 LEU A O 1
ATOM 2150 N N . VAL A 1 287 ? -7.223 -9.228 9.958 1.00 98.69 287 VAL A N 1
ATOM 2151 C CA . VAL A 1 287 ? -7.644 -10.035 11.105 1.00 98.69 287 VAL A CA 1
ATOM 2152 C C . VAL A 1 287 ? -6.613 -9.847 12.209 1.00 98.69 287 VAL A C 1
ATOM 2154 O O . VAL A 1 287 ? -5.408 -9.913 11.955 1.00 98.69 287 VAL A O 1
ATOM 2157 N N . GLY A 1 288 ? -7.063 -9.617 13.439 1.00 98.31 288 GLY A N 1
ATOM 2158 C CA . GLY A 1 288 ? -6.143 -9.327 14.530 1.00 98.31 288 GLY A CA 1
ATOM 2159 C C . GLY A 1 288 ? -6.659 -9.669 15.916 1.00 98.31 288 GLY A C 1
ATOM 2160 O O . GLY A 1 288 ? -7.841 -9.937 16.134 1.00 98.31 288 GLY A O 1
ATOM 2161 N N . LEU A 1 289 ? -5.724 -9.654 16.862 1.00 98.50 289 LEU A N 1
ATOM 2162 C CA . LEU A 1 289 ? -5.971 -9.821 18.288 1.00 98.50 289 LEU A CA 1
ATOM 2163 C C . LEU A 1 289 ? -5.713 -8.494 18.992 1.00 98.50 289 LEU A C 1
ATOM 2165 O O . LEU A 1 289 ? -4.616 -7.947 18.878 1.00 98.50 289 LEU A O 1
ATOM 2169 N N . ARG A 1 290 ? -6.701 -7.995 19.736 1.00 98.19 290 ARG A N 1
ATOM 2170 C CA . ARG A 1 290 ? -6.610 -6.750 20.505 1.00 98.19 290 ARG A CA 1
ATOM 2171 C C . ARG A 1 290 ? -6.619 -7.034 22.001 1.00 98.19 290 ARG A C 1
ATOM 2173 O O . ARG A 1 290 ? -7.465 -7.769 22.499 1.00 98.19 290 ARG A O 1
ATOM 2180 N N . PHE A 1 291 ? -5.699 -6.400 22.711 1.00 97.75 291 PHE A N 1
ATOM 2181 C CA . PHE A 1 291 ? -5.554 -6.452 24.155 1.00 97.75 291 PHE A CA 1
ATOM 2182 C C . PHE A 1 291 ? -5.927 -5.084 24.719 1.00 97.75 291 PHE A C 1
ATOM 2184 O O . PHE A 1 291 ? -5.223 -4.104 24.476 1.00 97.75 291 PHE A O 1
ATOM 2191 N N . ARG A 1 292 ? -7.038 -5.007 25.453 1.00 95.88 292 ARG A N 1
ATOM 2192 C CA . ARG A 1 292 ? -7.480 -3.785 26.136 1.00 95.88 292 ARG A CA 1
ATOM 2193 C C . ARG A 1 292 ? -7.141 -3.825 27.611 1.00 95.88 292 ARG A C 1
ATOM 2195 O O . ARG A 1 292 ? -7.268 -4.876 28.239 1.00 95.88 292 ARG A O 1
ATOM 2202 N N . TRP A 1 293 ? -6.808 -2.665 28.159 1.00 93.25 293 TRP A N 1
ATOM 2203 C CA . TRP A 1 293 ? -6.659 -2.476 29.595 1.00 93.25 293 TRP A CA 1
ATOM 2204 C C . TRP A 1 293 ? -7.940 -1.885 30.204 1.00 93.25 293 TRP A C 1
ATOM 2206 O O . TRP A 1 293 ? -8.237 -0.707 30.026 1.00 93.25 293 TRP A O 1
ATOM 2216 N N . LEU A 1 294 ? -8.691 -2.711 30.926 1.00 88.75 294 LEU A N 1
ATOM 2217 C CA . LEU A 1 294 ? -9.937 -2.392 31.621 1.00 88.75 294 LEU A CA 1
ATOM 2218 C C . LEU A 1 294 ? -9.741 -2.615 33.134 1.00 88.75 294 LEU A C 1
ATOM 2220 O O . LEU A 1 294 ? -9.949 -3.742 33.600 1.00 88.75 294 LEU A O 1
ATOM 2224 N N . PRO A 1 295 ? -9.298 -1.595 33.895 1.00 76.25 295 PRO A N 1
ATOM 2225 C CA . PRO A 1 295 ? -9.109 -1.724 35.337 1.00 76.25 295 PRO A CA 1
ATOM 2226 C C . PRO A 1 295 ? -10.449 -2.016 36.037 1.00 76.25 295 PRO A C 1
ATOM 2228 O O . PRO A 1 295 ? -11.505 -1.623 35.541 1.00 76.25 295 PRO A O 1
ATOM 2231 N N . GLU A 1 296 ? -10.389 -2.777 37.134 1.00 63.69 296 GLU A N 1
ATOM 2232 C CA . GLU A 1 296 ? -11.545 -3.130 37.979 1.00 63.69 296 GLU A CA 1
ATOM 2233 C C . GLU A 1 296 ? -11.966 -1.988 38.907 1.00 63.69 296 GLU A C 1
ATOM 2235 O O . GLU A 1 296 ? -11.066 -1.245 39.366 1.00 63.69 296 GLU A O 1
#

pLDDT: mean 84.77, std 17.57, range [35.78, 98.75]